Protein AF-A0A6A5TJP7-F1 (afdb_monomer_lite)

pLDDT: mean 75.09, std 17.28, range [23.38, 93.06]

Radius of gyration: 27.97 Å; chains: 1; bounding box: 71×45×73 Å

Foldseek 3Di:
DQQDLALVVLCVVQVVPCPVVFDDDDDDDDDVVPQPPCPVPRDPVRSVLSCCLPQNDVSDHAANVLSSCCVPVVCVPPDRHDDPPDDHDPNRPDDPPPPPDDDDDDDDDDDPDDPVVPVVVVVSVVVVVVVVVVVPVVVVVVVVVVVVVVVVVVVVVVVVVLQQQPDPVCVVVVNGDRSHYLCPDPDPVSPVVNVVVVVVVVVDDDDVPNDDD

Organism: NCBI:txid147558

Secondary structure (DSSP, 8-state):
----S-HHHHHHHHTTTTTTSS---------TT-PPP--SSS-HHHHHHHHHHHT-BTTBPPPHHHHHHHHHH--TTT--SPPTTSPPPTTTSPP-------------------THHHHHHHHHHHHHHHHHHHHHHHHHHHHHHHHHHHHHHHHHHHHHHHHTT--HHHHHTT-TT--S-GGG--STTHHHHHHHHHHHHHH--PPTT----

InterPro domains:
  IPR027417 P-loop containing nucleoside triphosphate hydrolase [G3DSA:3.40.50.300] (1-98)
  IPR027417 P-loop containing nucleoside triphosphate hydrolase [SSF52540] (2-35)

Sequence (213 aa):
MDWPRTILDYAQESGRAGRDGSRSEAIIIGQEGDERACDGTQTKAEQALVQLYVEGESGVAGCRRVVLDGYLDRREMERVGCEEGEEPCDVCREPDVEIEEGESSEDNSEEEETEVGGREREDMQDVFKQRERERQGPRQTLIQHRQQEFADVEWLRRQLAWWVNQCGICEAAGDRQSEHDVRRCWRQESRSAKEAIKTIKEQIKFKRYSGCF

Structure (mmCIF, N/CA/C/O backbone):
data_AF-A0A6A5TJP7-F1
#
_entry.id   AF-A0A6A5TJP7-F1
#
loop_
_atom_site.group_PDB
_atom_site.id
_atom_site.type_symbol
_atom_site.label_atom_id
_atom_site.label_alt_id
_atom_site.label_comp_id
_atom_site.label_asym_id
_atom_site.label_entity_id
_atom_site.label_seq_id
_atom_site.pdbx_PDB_ins_code
_atom_site.Cartn_x
_atom_site.Cartn_y
_atom_site.Cartn_z
_atom_site.occupancy
_atom_site.B_iso_or_equiv
_atom_site.auth_seq_id
_atom_site.auth_comp_id
_atom_site.auth_asym_id
_atom_site.auth_atom_id
_atom_site.pdbx_PDB_model_num
ATOM 1 N N . MET A 1 1 ? 4.365 0.124 -1.280 1.00 55.91 1 MET A N 1
ATOM 2 C CA . MET A 1 1 ? 3.288 -0.325 -0.376 1.00 55.91 1 MET A CA 1
ATOM 3 C C . MET A 1 1 ? 3.579 0.097 1.051 1.00 55.91 1 MET A C 1
ATOM 5 O O . MET A 1 1 ? 4.669 -0.199 1.549 1.00 55.91 1 MET A O 1
ATOM 9 N N . ASP A 1 2 ? 2.595 0.736 1.688 1.00 67.50 2 ASP A N 1
ATOM 10 C CA . ASP A 1 2 ? 2.679 1.300 3.048 1.00 67.50 2 ASP A CA 1
ATOM 11 C C . ASP A 1 2 ? 1.829 0.555 4.077 1.00 67.50 2 ASP A C 1
ATOM 13 O O . ASP A 1 2 ? 1.603 1.070 5.168 1.00 67.50 2 ASP A O 1
ATOM 17 N N . TRP A 1 3 ? 1.368 -0.661 3.777 1.00 80.38 3 TRP A N 1
ATOM 18 C CA . TRP A 1 3 ? 0.815 -1.502 4.835 1.00 80.38 3 TRP A CA 1
ATOM 19 C C . TRP A 1 3 ? 1.838 -1.636 5.953 1.00 80.38 3 TRP A C 1
ATOM 21 O O . TRP A 1 3 ? 3.013 -1.822 5.645 1.00 80.38 3 TRP A O 1
ATOM 31 N N . PRO A 1 4 ? 1.457 -1.540 7.227 1.00 84.12 4 PRO A N 1
ATOM 32 C CA . PRO A 1 4 ? 2.418 -1.655 8.310 1.00 84.12 4 PRO A CA 1
ATOM 33 C C . PRO A 1 4 ? 3.134 -3.010 8.282 1.00 84.12 4 PRO A C 1
ATOM 35 O O . PRO A 1 4 ? 2.595 -4.010 7.813 1.00 84.12 4 PRO A O 1
ATOM 38 N N . ARG A 1 5 ? 4.391 -3.047 8.746 1.00 83.75 5 ARG A N 1
ATOM 39 C CA . ARG A 1 5 ? 5.140 -4.315 8.837 1.00 83.75 5 ARG A CA 1
ATOM 40 C C . ARG A 1 5 ? 4.584 -5.219 9.925 1.00 83.75 5 ARG A C 1
ATOM 42 O O . ARG A 1 5 ? 4.571 -6.427 9.765 1.00 83.75 5 ARG A O 1
ATOM 49 N N . THR A 1 6 ? 4.156 -4.646 11.036 1.00 89.12 6 THR A N 1
ATOM 50 C CA . THR A 1 6 ? 3.507 -5.375 12.118 1.00 89.12 6 THR A CA 1
ATOM 51 C C . THR A 1 6 ? 2.388 -4.511 12.680 1.00 89.12 6 THR A C 1
ATOM 53 O O . THR A 1 6 ? 2.436 -3.280 12.596 1.00 89.12 6 THR A O 1
ATOM 56 N N . ILE A 1 7 ? 1.382 -5.148 13.278 1.00 91.25 7 ILE A N 1
ATOM 57 C CA . ILE A 1 7 ? 0.335 -4.429 14.012 1.00 91.25 7 ILE A CA 1
ATOM 58 C C . ILE A 1 7 ? 0.919 -3.659 15.197 1.00 91.25 7 ILE A C 1
ATOM 60 O O . ILE A 1 7 ? 0.463 -2.560 15.497 1.00 91.25 7 ILE A O 1
ATOM 64 N N . LEU A 1 8 ? 1.972 -4.187 15.825 1.00 91.00 8 LEU A N 1
ATOM 65 C CA . LEU A 1 8 ? 2.656 -3.509 16.919 1.00 91.00 8 LEU A CA 1
ATOM 66 C C . LEU A 1 8 ? 3.268 -2.174 16.475 1.00 91.00 8 LEU A C 1
ATOM 68 O O . LEU A 1 8 ? 3.038 -1.158 17.128 1.00 91.00 8 LEU A O 1
ATOM 72 N N . ASP A 1 9 ? 4.014 -2.168 15.368 1.00 90.25 9 ASP A N 1
ATOM 73 C CA . ASP A 1 9 ? 4.618 -0.943 14.830 1.00 90.25 9 ASP A CA 1
ATOM 74 C C . ASP A 1 9 ? 3.531 0.070 14.468 1.00 90.25 9 ASP A C 1
ATOM 76 O O . ASP A 1 9 ? 3.610 1.237 14.849 1.00 90.25 9 ASP A O 1
ATOM 80 N N . TYR A 1 10 ? 2.466 -0.394 13.808 1.00 90.81 10 TYR A N 1
ATOM 81 C CA . TYR A 1 10 ? 1.330 0.455 13.468 1.00 90.81 10 TYR A CA 1
ATOM 82 C C . TYR A 1 10 ? 0.674 1.080 14.698 1.00 90.81 10 TYR A C 1
ATOM 84 O O . TYR A 1 10 ? 0.419 2.282 14.708 1.00 90.81 10 TYR A O 1
ATOM 92 N N . ALA A 1 11 ? 0.412 0.297 15.744 1.00 89.75 11 ALA A N 1
ATOM 93 C CA . ALA A 1 11 ? -0.190 0.794 16.977 1.00 89.75 11 ALA A CA 1
ATOM 94 C C . ALA A 1 11 ? 0.710 1.835 17.664 1.00 89.75 11 ALA A C 1
ATOM 96 O O . ALA A 1 11 ? 0.230 2.856 18.153 1.00 89.75 11 ALA A O 1
ATOM 97 N N . GLN A 1 12 ? 2.030 1.628 17.646 1.00 88.94 12 GLN A N 1
ATOM 98 C CA . GLN A 1 12 ? 2.991 2.579 18.210 1.00 88.94 12 GLN A CA 1
ATOM 99 C C . GLN A 1 12 ? 3.121 3.866 17.391 1.00 88.94 12 GLN A C 1
ATOM 101 O O . GLN A 1 12 ? 3.366 4.931 17.960 1.00 88.94 12 GLN A O 1
ATOM 106 N N . GLU A 1 13 ? 3.018 3.787 16.065 1.00 89.50 13 GLU A N 1
ATOM 107 C CA . GLU A 1 13 ? 3.073 4.948 15.176 1.00 89.50 13 GLU A CA 1
ATOM 108 C C . GLU A 1 13 ? 1.767 5.745 15.224 1.00 89.50 13 GLU A C 1
ATOM 110 O O . GLU A 1 13 ? 1.797 6.962 15.423 1.00 89.50 13 GLU A O 1
ATOM 115 N N . SER A 1 14 ? 0.627 5.060 15.111 1.00 88.31 14 SER A N 1
ATOM 116 C CA . SER A 1 14 ? -0.706 5.671 15.145 1.00 88.31 14 SER A CA 1
ATOM 117 C C . SER A 1 14 ? -1.042 6.249 16.522 1.00 88.31 14 SER A C 1
ATOM 119 O O . SER A 1 14 ? -1.529 7.376 16.606 1.00 88.31 14 SER A O 1
ATOM 121 N N . GLY A 1 15 ? -0.665 5.567 17.608 1.00 82.19 15 GLY A N 1
ATOM 122 C CA . GLY A 1 15 ? -0.879 6.013 18.990 1.00 82.19 15 GLY A CA 1
ATOM 123 C C . GLY A 1 15 ? -0.046 7.225 19.432 1.00 82.19 15 GLY A C 1
ATOM 124 O O . GLY A 1 15 ? -0.161 7.680 20.569 1.00 82.19 15 GLY A O 1
ATOM 125 N N . ARG A 1 16 ? 0.822 7.773 18.570 1.00 80.38 16 ARG A N 1
ATOM 126 C CA . ARG A 1 16 ? 1.500 9.060 18.832 1.00 80.38 16 ARG A CA 1
ATOM 127 C C . ARG A 1 16 ? 0.590 10.259 18.591 1.00 80.38 16 ARG A C 1
ATOM 129 O O . ARG A 1 16 ? 0.893 11.340 19.100 1.00 80.38 16 ARG A O 1
ATOM 136 N N . ALA A 1 17 ? -0.467 10.088 17.802 1.00 79.62 17 ALA A N 1
ATOM 137 C CA . ALA A 1 17 ? -1.457 11.126 17.568 1.00 79.62 17 ALA A CA 1
ATOM 138 C C . ALA A 1 17 ? -2.342 11.327 18.816 1.00 79.62 17 ALA A C 1
ATOM 140 O O . ALA A 1 17 ? -2.493 10.415 19.623 1.00 79.62 17 ALA A O 1
ATOM 141 N N . GLY A 1 18 ? -2.896 12.529 19.001 1.00 75.00 18 GLY A N 1
ATOM 142 C CA . GLY A 1 18 ? -3.897 12.793 20.047 1.00 75.00 18 GLY A CA 1
ATOM 143 C C . GLY A 1 18 ? -3.388 12.817 21.492 1.00 75.00 18 GLY A C 1
ATOM 144 O O . GLY A 1 18 ? -4.184 12.714 22.419 1.00 75.00 18 GLY A O 1
ATOM 145 N N . ARG A 1 19 ? -2.075 12.972 21.736 1.00 80.00 19 ARG A N 1
ATOM 146 C CA . ARG A 1 19 ? -1.525 13.133 23.105 1.00 80.00 19 ARG A CA 1
ATOM 147 C C . ARG A 1 19 ? -2.010 14.392 23.827 1.00 80.00 19 ARG A C 1
ATOM 149 O O . ARG A 1 19 ? -1.889 14.476 25.044 1.00 80.00 19 ARG A O 1
ATOM 156 N N . ASP A 1 20 ? -2.513 15.359 23.071 1.00 82.19 20 ASP A N 1
ATOM 157 C CA . ASP A 1 20 ? -3.199 16.555 23.555 1.00 82.19 20 ASP A CA 1
ATOM 158 C C . ASP A 1 20 ? -4.650 16.266 23.991 1.00 82.19 20 ASP A C 1
ATOM 160 O O . ASP A 1 20 ? -5.355 17.187 24.392 1.00 82.19 20 ASP A O 1
ATOM 164 N N . GLY A 1 21 ? -5.105 15.008 23.918 1.00 77.38 21 GLY A N 1
ATOM 165 C CA . GLY A 1 21 ? -6.484 14.606 24.205 1.00 77.38 21 GLY A CA 1
ATOM 166 C C . GLY A 1 21 ? -7.475 15.015 23.114 1.00 77.38 21 GLY A C 1
ATOM 167 O O . GLY A 1 21 ? -8.664 14.751 23.245 1.00 77.38 21 GLY A O 1
ATOM 168 N N . SER A 1 22 ? -7.002 15.651 22.037 1.00 79.50 22 SER A N 1
ATOM 169 C CA . SER A 1 22 ? -7.846 16.059 20.917 1.00 79.50 22 SER A CA 1
ATOM 170 C C . SER A 1 22 ? -8.060 14.904 19.941 1.00 79.50 22 SER A C 1
ATOM 172 O O . SER A 1 22 ? -7.182 14.055 19.745 1.00 79.50 22 SER A O 1
ATOM 174 N N . ARG A 1 23 ? -9.216 14.915 19.265 1.00 81.50 23 ARG A N 1
ATOM 175 C CA . ARG A 1 23 ? -9.553 13.941 18.216 1.00 81.50 23 ARG A CA 1
ATOM 176 C C . ARG A 1 23 ? -8.441 13.861 17.173 1.00 81.50 23 ARG A C 1
ATOM 178 O O . ARG A 1 23 ? -7.850 14.870 16.781 1.00 81.50 23 ARG A O 1
ATOM 185 N N . SER A 1 24 ? -8.121 12.642 16.756 1.00 84.62 24 SER A N 1
ATOM 186 C CA . SER A 1 24 ? -7.018 12.356 15.844 1.00 84.62 24 SER A CA 1
ATOM 187 C C . SER A 1 24 ? -7.344 11.163 14.961 1.00 84.62 24 SER A C 1
ATOM 189 O O . SER A 1 24 ? -7.957 10.202 15.414 1.00 84.62 24 SER A O 1
ATOM 191 N N . GLU A 1 25 ? -6.871 11.209 13.717 1.00 85.38 25 GLU A N 1
ATOM 192 C CA . GLU A 1 25 ? -7.057 10.133 12.744 1.00 85.38 25 GLU A CA 1
ATOM 193 C C . GLU A 1 25 ? -5.746 9.438 12.382 1.00 85.38 25 GLU A C 1
ATOM 195 O O . GLU A 1 25 ? -4.711 10.079 12.142 1.00 85.38 25 GLU A O 1
ATOM 200 N N . ALA A 1 26 ? -5.836 8.114 12.267 1.00 87.25 26 ALA A N 1
ATOM 201 C CA . ALA A 1 26 ? -4.803 7.239 11.740 1.00 87.25 26 ALA A CA 1
ATOM 202 C C . ALA A 1 26 ? -5.319 6.570 10.461 1.00 87.25 26 ALA A C 1
ATOM 204 O O . ALA A 1 26 ? -6.334 5.883 10.475 1.00 87.25 26 ALA A O 1
ATOM 205 N N . ILE A 1 27 ? -4.617 6.778 9.346 1.00 84.12 27 ILE A N 1
ATOM 206 C CA . ILE A 1 27 ? -5.069 6.359 8.015 1.00 84.12 27 ILE A CA 1
ATOM 207 C C . ILE A 1 27 ? -4.002 5.470 7.386 1.00 84.12 27 ILE A C 1
ATOM 209 O O . ILE A 1 27 ? -2.832 5.853 7.328 1.00 84.12 27 ILE A O 1
ATOM 213 N N . ILE A 1 28 ? -4.413 4.310 6.876 1.00 83.00 28 ILE A N 1
ATOM 214 C CA . ILE A 1 28 ? -3.576 3.440 6.045 1.00 83.00 28 ILE A CA 1
ATOM 215 C C . ILE A 1 28 ? -3.950 3.676 4.583 1.00 83.00 28 ILE A C 1
ATOM 217 O O . ILE A 1 28 ? -5.122 3.671 4.220 1.00 83.00 28 ILE A O 1
ATOM 221 N N . ILE A 1 29 ? -2.945 3.891 3.737 1.00 78.81 29 ILE A N 1
ATOM 222 C CA . ILE A 1 29 ? -3.132 4.008 2.289 1.00 78.81 29 ILE A CA 1
ATOM 223 C C . ILE A 1 29 ? -2.795 2.647 1.672 1.00 78.81 29 ILE A C 1
ATOM 225 O O . ILE A 1 29 ? -1.622 2.270 1.618 1.00 78.81 29 ILE A O 1
ATOM 229 N N . GLY A 1 30 ? -3.817 1.925 1.216 1.00 70.81 30 GLY A N 1
ATOM 230 C CA . GLY A 1 30 ? -3.689 0.669 0.471 1.00 70.81 30 GLY A CA 1
ATOM 231 C C . GLY A 1 30 ? -4.469 0.712 -0.846 1.00 70.81 30 GLY A C 1
ATOM 232 O O . GLY A 1 30 ? -5.421 1.483 -0.966 1.00 70.81 30 GLY A O 1
ATOM 233 N N . GLN A 1 31 ? -4.049 -0.081 -1.834 1.00 62.25 31 GLN A N 1
ATOM 234 C CA . GLN A 1 31 ? -4.820 -0.370 -3.049 1.00 62.25 31 GLN A CA 1
ATOM 235 C C . GLN A 1 31 ? -5.387 -1.797 -2.996 1.00 62.25 31 GLN A C 1
ATOM 237 O O . GLN A 1 31 ? -4.882 -2.656 -2.281 1.00 62.25 31 GLN A O 1
ATOM 242 N N . GLU A 1 32 ? -6.460 -2.058 -3.736 1.00 55.56 32 GLU A N 1
ATOM 243 C CA . GLU A 1 32 ? -7.060 -3.392 -3.813 1.00 55.56 32 GLU A CA 1
ATOM 244 C C . GLU A 1 32 ? -6.073 -4.374 -4.474 1.00 55.56 32 GLU A C 1
ATOM 246 O O . GLU A 1 32 ? -5.564 -4.111 -5.566 1.00 55.56 32 GLU A O 1
ATOM 251 N N . GLY A 1 33 ? -5.753 -5.478 -3.790 1.00 56.50 33 GLY A N 1
ATOM 252 C CA . GLY A 1 33 ? -4.699 -6.412 -4.204 1.00 56.50 33 GLY A CA 1
ATOM 253 C C . GLY A 1 33 ? -3.274 -6.018 -3.782 1.00 56.50 33 GLY A C 1
ATOM 254 O O . GLY A 1 33 ? -2.319 -6.676 -4.208 1.00 56.50 33 GLY A O 1
ATOM 255 N N . ASP A 1 34 ? -3.104 -4.981 -2.949 1.00 58.56 34 ASP A N 1
ATOM 256 C CA . ASP A 1 34 ? -1.809 -4.617 -2.360 1.00 58.56 34 ASP A CA 1
ATOM 257 C C . ASP A 1 34 ? -1.402 -5.582 -1.223 1.00 58.56 34 ASP A C 1
ATOM 259 O O . ASP A 1 34 ? -1.403 -5.229 -0.046 1.00 58.56 34 ASP A O 1
ATOM 263 N N . GLU A 1 35 ? -0.959 -6.796 -1.550 1.00 55.97 35 GLU A N 1
ATOM 264 C CA . GLU A 1 35 ? -0.229 -7.623 -0.582 1.00 55.97 35 GLU A CA 1
ATOM 265 C C . GLU A 1 35 ? 1.234 -7.162 -0.484 1.00 55.97 35 GLU A C 1
ATOM 267 O O . GLU A 1 35 ? 2.007 -7.241 -1.451 1.00 55.97 35 GLU A O 1
ATOM 272 N N . ARG A 1 36 ? 1.660 -6.677 0.693 1.00 59.53 36 ARG A N 1
ATOM 273 C CA . ARG A 1 36 ? 3.062 -6.277 0.897 1.00 59.53 36 ARG A CA 1
ATOM 274 C C . ARG A 1 36 ? 3.961 -7.486 0.639 1.00 59.53 36 ARG A C 1
ATOM 276 O O . ARG A 1 36 ? 3.851 -8.502 1.318 1.00 59.53 36 ARG A O 1
ATOM 283 N N . ALA A 1 37 ? 4.867 -7.369 -0.338 1.00 54.56 37 ALA A N 1
ATOM 284 C CA . ALA A 1 37 ? 5.814 -8.433 -0.658 1.00 54.56 37 ALA A CA 1
ATOM 285 C C . ALA A 1 37 ? 6.552 -8.870 0.618 1.00 54.56 37 ALA A C 1
ATOM 287 O O . ALA A 1 37 ? 7.163 -8.041 1.295 1.00 54.56 37 ALA A O 1
ATOM 288 N N . CYS A 1 38 ? 6.479 -10.165 0.942 1.00 53.59 38 CYS A N 1
ATOM 289 C CA . CYS A 1 38 ? 7.134 -10.751 2.107 1.00 53.59 38 CYS A CA 1
ATOM 290 C C . CYS A 1 38 ? 8.640 -10.438 2.059 1.00 53.59 38 CYS A C 1
ATOM 292 O O . CYS A 1 38 ? 9.361 -11.054 1.275 1.00 53.59 38 CYS A O 1
ATOM 294 N N . ASP A 1 39 ? 9.147 -9.515 2.888 1.00 54.88 39 ASP A N 1
ATOM 295 C CA . ASP A 1 39 ? 10.581 -9.163 2.871 1.00 54.88 39 ASP A CA 1
ATOM 296 C C . ASP A 1 39 ? 11.476 -10.208 3.581 1.00 54.88 39 ASP A C 1
ATOM 298 O O . ASP A 1 39 ? 12.688 -10.036 3.703 1.00 54.88 39 ASP 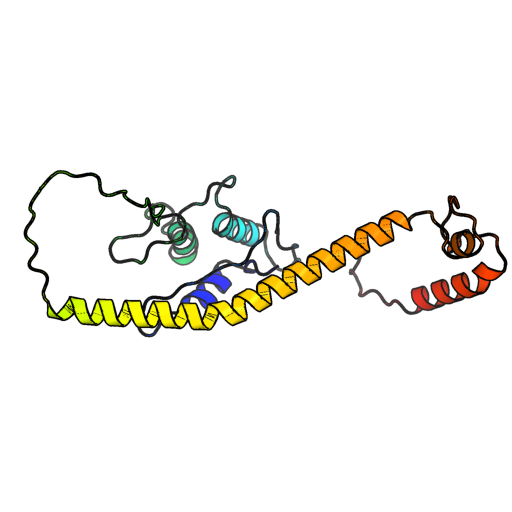A O 1
ATOM 302 N N . GLY A 1 40 ? 10.883 -11.323 4.021 1.00 60.50 40 GLY A N 1
ATOM 303 C CA . GLY A 1 40 ? 11.552 -12.412 4.731 1.00 60.50 40 GLY A CA 1
ATOM 304 C C . GLY A 1 40 ? 11.806 -12.139 6.216 1.00 60.50 40 GLY A C 1
ATOM 305 O O . GLY A 1 40 ? 12.166 -13.076 6.926 1.00 60.50 40 GLY A O 1
ATOM 306 N N . THR A 1 41 ? 11.604 -10.907 6.703 1.00 65.50 41 THR A N 1
ATOM 307 C CA . THR A 1 41 ? 11.714 -10.576 8.138 1.00 65.50 41 THR A CA 1
ATOM 308 C C . THR A 1 41 ? 10.398 -10.724 8.895 1.00 65.50 41 THR A C 1
ATOM 310 O O . THR A 1 41 ? 10.421 -11.006 10.088 1.00 65.50 41 THR A O 1
ATOM 313 N N . GLN A 1 42 ? 9.265 -10.591 8.204 1.00 76.00 42 GLN A N 1
ATOM 314 C CA . GLN A 1 42 ? 7.934 -10.720 8.790 1.00 76.00 42 GLN A CA 1
ATOM 315 C C . GLN A 1 42 ? 7.497 -12.189 8.851 1.00 76.00 42 GLN A C 1
ATOM 317 O O . GLN A 1 42 ? 7.603 -12.935 7.871 1.00 76.00 42 GLN A O 1
ATOM 322 N N . THR A 1 43 ? 6.984 -12.614 10.001 1.00 84.06 43 THR A N 1
ATOM 323 C CA . THR A 1 43 ? 6.419 -13.953 10.177 1.00 84.06 43 THR A CA 1
ATOM 324 C C . THR A 1 43 ? 5.054 -14.070 9.491 1.00 84.06 43 THR A C 1
ATOM 326 O O . THR A 1 43 ? 4.320 -13.093 9.346 1.00 84.06 43 THR A O 1
ATOM 329 N N . LYS A 1 44 ? 4.658 -15.294 9.114 1.00 84.00 44 LYS A N 1
ATOM 330 C CA . LYS A 1 44 ? 3.320 -15.550 8.543 1.00 84.00 44 LYS A CA 1
ATOM 331 C C . LYS A 1 44 ? 2.183 -15.121 9.477 1.00 84.00 44 LYS A C 1
ATOM 333 O O . LYS A 1 44 ? 1.133 -14.709 9.005 1.00 84.00 44 LYS A O 1
ATOM 338 N N . ALA A 1 45 ? 2.394 -15.226 10.790 1.00 86.12 45 ALA A N 1
ATOM 339 C CA . ALA A 1 45 ? 1.412 -14.810 11.786 1.00 86.12 45 ALA A CA 1
ATOM 340 C C . ALA A 1 45 ? 1.228 -13.284 11.791 1.00 86.12 45 ALA A C 1
ATOM 342 O O . ALA A 1 45 ? 0.100 -12.805 11.779 1.00 86.12 45 ALA A O 1
ATOM 343 N N . GLU A 1 46 ? 2.324 -12.521 11.736 1.00 88.00 46 GLU A N 1
ATOM 344 C CA . GLU A 1 46 ? 2.271 -11.057 11.630 1.00 88.00 46 GLU A CA 1
ATOM 345 C C . GLU A 1 46 ? 1.617 -10.602 10.322 1.00 88.00 46 GLU A C 1
ATOM 347 O O . GLU A 1 46 ? 0.868 -9.631 10.329 1.00 88.00 46 GLU A O 1
ATOM 352 N N . GLN A 1 47 ? 1.864 -11.307 9.213 1.00 85.44 47 GLN A N 1
ATOM 353 C CA . GLN A 1 47 ? 1.210 -11.025 7.930 1.00 85.44 47 GLN A CA 1
ATOM 354 C C . GLN A 1 47 ? -0.299 -11.227 8.009 1.00 85.44 47 GLN A C 1
ATOM 356 O O . GLN A 1 47 ? -1.048 -10.333 7.630 1.00 85.44 47 GLN A O 1
ATOM 361 N N . ALA A 1 48 ? -0.734 -12.361 8.562 1.00 88.25 48 ALA A N 1
ATOM 362 C CA . ALA A 1 48 ? -2.150 -12.654 8.747 1.00 88.25 48 ALA A CA 1
ATOM 363 C C . ALA A 1 48 ? -2.836 -11.626 9.662 1.00 88.25 48 ALA A C 1
ATOM 365 O O . ALA A 1 48 ? -3.950 -11.208 9.377 1.00 88.25 48 ALA A O 1
ATOM 366 N N . LEU A 1 49 ? -2.159 -11.170 10.721 1.00 90.00 49 LEU A N 1
ATOM 367 C CA . LEU A 1 49 ? -2.662 -10.119 11.613 1.00 90.00 49 LEU A CA 1
ATOM 368 C C . LEU A 1 49 ? -2.805 -8.764 10.909 1.00 90.00 49 LEU A C 1
ATOM 370 O O . LEU A 1 49 ? -3.823 -8.097 11.075 1.00 90.00 49 LEU A O 1
ATOM 374 N N . VAL A 1 50 ? -1.811 -8.355 10.113 1.00 90.25 50 VAL A N 1
ATOM 375 C CA . VAL A 1 50 ? -1.898 -7.121 9.312 1.00 90.25 50 VAL A CA 1
ATOM 376 C C . VAL A 1 50 ? -3.028 -7.217 8.291 1.00 90.25 50 VAL A C 1
ATOM 378 O O . VAL A 1 50 ? -3.808 -6.277 8.160 1.00 90.25 50 VAL A O 1
ATOM 381 N N . GLN A 1 51 ? -3.159 -8.358 7.618 1.00 88.38 51 GLN A N 1
ATOM 382 C CA . GLN A 1 51 ? -4.231 -8.592 6.657 1.00 88.38 51 GLN A CA 1
ATOM 383 C C . GLN A 1 51 ? -5.611 -8.556 7.325 1.00 88.38 51 GLN A C 1
ATOM 385 O O . GLN A 1 51 ? -6.490 -7.834 6.865 1.00 88.38 51 GLN A O 1
ATOM 390 N N . LEU A 1 52 ? -5.779 -9.240 8.460 1.00 90.12 52 LEU A N 1
ATOM 391 C CA . LEU A 1 52 ? -7.008 -9.201 9.253 1.00 90.12 52 LEU A CA 1
ATOM 392 C C . LEU A 1 52 ? -7.355 -7.770 9.688 1.00 90.12 52 LEU A C 1
ATOM 394 O O . LEU A 1 52 ? -8.520 -7.385 9.669 1.00 90.12 52 LEU A O 1
ATOM 398 N N . TYR A 1 53 ? -6.359 -6.959 10.051 1.00 90.75 53 TYR A N 1
ATOM 399 C CA . TYR A 1 53 ? -6.587 -5.566 10.427 1.00 90.75 53 TYR A CA 1
ATOM 400 C C . TYR A 1 53 ? -7.012 -4.684 9.256 1.00 90.75 53 TYR A C 1
ATOM 402 O O . TYR A 1 53 ? -7.846 -3.812 9.465 1.00 90.75 53 TYR A O 1
ATOM 410 N N . VAL A 1 54 ? -6.437 -4.858 8.061 1.00 88.50 54 VAL A N 1
ATOM 411 C CA . VAL A 1 54 ? -6.707 -3.996 6.895 1.00 88.50 54 VAL A CA 1
ATOM 412 C C . VAL A 1 54 ? -7.955 -4.460 6.143 1.00 88.50 54 VAL A C 1
ATOM 414 O O . VAL A 1 54 ? -8.881 -3.677 5.929 1.00 88.50 54 VAL A O 1
ATOM 417 N N . GLU A 1 55 ? -8.014 -5.741 5.797 1.00 86.31 55 GLU A N 1
ATOM 418 C CA . GLU A 1 55 ? -9.040 -6.327 4.925 1.00 86.31 55 GLU A CA 1
ATOM 419 C C . GLU A 1 55 ? -10.148 -7.046 5.703 1.00 86.31 55 GLU A C 1
ATOM 421 O O . GLU A 1 55 ? -11.264 -7.178 5.206 1.00 86.31 55 GLU A O 1
ATOM 426 N N . GLY A 1 56 ? -9.870 -7.482 6.932 1.00 85.38 56 GLY A N 1
ATOM 427 C CA . GLY A 1 56 ? -10.809 -8.275 7.720 1.00 85.38 56 GLY A CA 1
ATOM 428 C C . GLY A 1 56 ? -10.811 -9.760 7.373 1.00 85.38 56 GLY A C 1
ATOM 429 O O . GLY A 1 56 ? -9.971 -10.263 6.625 1.00 85.38 56 GLY A O 1
ATOM 430 N N . GLU A 1 57 ? -11.752 -10.494 7.962 1.00 83.75 57 GLU A N 1
ATOM 431 C CA . GLU A 1 57 ? -11.862 -11.936 7.757 1.00 83.75 57 GLU A CA 1
ATOM 432 C C . GLU A 1 57 ? -12.643 -12.213 6.470 1.00 83.75 57 GLU A C 1
ATOM 434 O O . GLU A 1 57 ? -13.774 -11.764 6.299 1.00 83.75 57 GLU A O 1
ATOM 439 N N . SER A 1 58 ? -12.037 -12.949 5.535 1.00 79.62 58 SER A N 1
ATOM 440 C CA . SER A 1 58 ? -12.630 -13.229 4.214 1.00 79.62 58 SER A CA 1
ATOM 441 C C . SER A 1 58 ? -13.028 -11.968 3.422 1.00 79.62 58 SER A C 1
ATOM 443 O O . SER A 1 58 ? -13.972 -12.006 2.633 1.00 79.62 58 SER A O 1
ATOM 445 N N . GLY A 1 59 ? -12.322 -10.850 3.636 1.00 76.44 59 GLY A N 1
ATOM 446 C CA . GLY A 1 59 ? -12.608 -9.557 3.001 1.00 76.44 59 GLY A CA 1
ATOM 447 C C . GLY A 1 59 ? -13.760 -8.774 3.637 1.00 76.44 59 GLY A C 1
ATOM 448 O O . GLY A 1 59 ? -14.141 -7.722 3.126 1.00 76.44 59 GLY A O 1
ATOM 449 N N . VAL A 1 60 ? -14.329 -9.268 4.741 1.00 81.19 60 VAL A N 1
ATOM 450 C CA . VAL A 1 60 ? -15.296 -8.524 5.550 1.00 81.19 60 VAL A CA 1
ATOM 451 C C . VAL A 1 60 ? -14.539 -7.836 6.677 1.00 81.19 60 VAL A C 1
ATOM 453 O O . VAL A 1 60 ? -14.083 -8.482 7.622 1.00 81.19 60 VAL A O 1
ATOM 456 N N . ALA A 1 61 ? -14.403 -6.514 6.569 1.00 83.06 61 ALA A N 1
ATOM 457 C CA . ALA A 1 61 ? -13.721 -5.701 7.564 1.00 83.06 61 ALA A CA 1
ATOM 458 C C . ALA A 1 61 ? -14.396 -5.839 8.941 1.00 83.06 61 ALA A C 1
ATOM 460 O O . ALA A 1 61 ? -15.586 -5.569 9.094 1.00 83.06 61 ALA A O 1
ATOM 461 N N . GLY A 1 62 ? -13.624 -6.265 9.942 1.00 87.81 62 GLY A N 1
ATOM 462 C CA . GLY A 1 62 ? -14.034 -6.264 11.345 1.00 87.81 62 GLY A CA 1
ATOM 463 C C . GLY A 1 62 ? -13.670 -4.950 12.036 1.00 87.81 62 GLY A C 1
ATOM 464 O O . GLY A 1 62 ? -12.864 -4.168 11.529 1.00 87.81 62 GLY A O 1
ATOM 465 N N . CYS A 1 63 ? -14.234 -4.703 13.220 1.00 92.00 63 CYS A N 1
ATOM 466 C CA . CYS A 1 63 ? -13.891 -3.522 14.010 1.00 92.00 63 CYS A CA 1
ATOM 467 C C . CYS A 1 63 ? -12.372 -3.435 14.247 1.00 92.00 63 CYS A C 1
ATOM 469 O O . CYS A 1 63 ? -11.764 -4.344 14.819 1.00 92.00 63 CYS A O 1
ATOM 471 N N . ARG A 1 64 ? -11.761 -2.304 13.871 1.00 92.38 64 ARG A N 1
ATOM 472 C CA . ARG A 1 64 ? -10.306 -2.099 13.989 1.00 92.38 64 ARG A CA 1
ATOM 473 C C . ARG A 1 64 ? -9.813 -2.190 15.435 1.00 92.38 64 ARG A C 1
ATOM 475 O O . ARG A 1 64 ? -8.717 -2.692 15.670 1.00 92.38 64 ARG A O 1
ATOM 482 N N . ARG A 1 65 ? -10.624 -1.748 16.405 1.00 91.94 65 ARG A N 1
ATOM 483 C CA . ARG A 1 65 ? -10.288 -1.832 17.838 1.00 91.94 65 ARG A CA 1
ATOM 484 C C . ARG A 1 65 ? -10.290 -3.254 18.371 1.00 91.94 65 ARG A C 1
ATOM 486 O O . ARG A 1 65 ? -9.418 -3.590 19.152 1.00 91.94 65 ARG A O 1
ATOM 493 N N . VAL A 1 66 ? -11.205 -4.103 17.907 1.00 93.06 66 VAL A N 1
ATOM 494 C CA . VAL A 1 66 ? -11.234 -5.518 18.311 1.00 93.06 66 VAL A CA 1
ATOM 495 C C . VAL A 1 66 ? -9.932 -6.213 17.916 1.00 93.06 66 VAL A C 1
ATOM 497 O O . VAL A 1 66 ? -9.348 -6.935 18.718 1.00 93.06 66 VAL A O 1
ATOM 500 N N . VAL A 1 67 ? -9.430 -5.941 16.707 1.00 92.25 67 VAL A N 1
ATOM 501 C CA . VAL A 1 67 ? -8.160 -6.510 16.234 1.00 92.25 67 VAL A CA 1
ATOM 502 C C . VAL A 1 67 ? -6.966 -5.978 17.040 1.00 92.25 67 VAL A C 1
ATOM 504 O O . VAL A 1 67 ? -6.087 -6.756 17.414 1.00 92.25 67 VAL A O 1
ATOM 507 N N . LEU A 1 68 ? -6.927 -4.671 17.330 1.00 92.19 68 LEU A N 1
ATOM 508 C CA . LEU A 1 68 ? -5.841 -4.059 18.108 1.00 92.19 68 LEU A CA 1
ATOM 509 C C . LEU A 1 68 ? -5.816 -4.551 19.560 1.00 92.19 68 LEU A C 1
ATOM 511 O O . LEU A 1 68 ? -4.778 -5.029 20.013 1.00 92.19 68 LEU A O 1
ATOM 515 N N . ASP A 1 69 ? -6.944 -4.493 20.261 1.00 92.12 69 ASP A N 1
ATOM 516 C CA . ASP A 1 69 ? -7.067 -4.914 21.660 1.00 92.12 69 ASP A CA 1
ATOM 517 C C . ASP A 1 69 ? -6.921 -6.425 21.819 1.00 92.12 69 ASP A C 1
ATOM 519 O O . ASP A 1 69 ? -6.379 -6.911 22.811 1.00 92.12 69 ASP A O 1
ATOM 523 N N . GLY A 1 70 ? -7.374 -7.196 20.830 1.00 91.50 70 GLY A N 1
ATOM 524 C CA . GLY A 1 70 ? -7.130 -8.629 20.787 1.00 91.50 70 GLY A CA 1
ATOM 525 C C . GLY A 1 70 ? -5.633 -8.939 20.791 1.00 91.50 70 GLY A C 1
ATOM 526 O O . GLY A 1 70 ? -5.165 -9.760 21.576 1.00 91.50 70 GLY A O 1
ATOM 527 N N . TYR A 1 71 ? -4.857 -8.217 19.982 1.00 91.38 71 TYR A N 1
ATOM 528 C CA . TYR A 1 71 ? -3.412 -8.407 19.902 1.00 91.38 71 TYR A CA 1
ATOM 529 C C . TYR A 1 71 ? -2.647 -7.837 21.112 1.00 91.38 71 TYR A C 1
ATOM 531 O O . TYR A 1 71 ? -1.749 -8.498 21.639 1.00 91.38 71 TYR A O 1
ATOM 539 N N . LEU A 1 72 ? -2.969 -6.613 21.544 1.00 91.25 72 LEU A N 1
ATOM 540 C CA . LEU A 1 72 ? -2.224 -5.895 22.585 1.00 91.25 72 LEU A CA 1
ATOM 541 C C . LEU A 1 72 ? -2.647 -6.307 24.000 1.00 91.25 72 LEU A C 1
ATOM 543 O O . LEU A 1 72 ? -1.788 -6.588 24.837 1.00 91.25 72 LEU A O 1
ATOM 547 N N . ASP A 1 73 ? -3.955 -6.403 24.236 1.00 91.06 73 ASP A N 1
ATOM 548 C CA . ASP A 1 73 ? -4.554 -6.568 25.566 1.00 91.06 73 ASP A CA 1
ATOM 549 C C . ASP A 1 73 ? -5.196 -7.947 25.773 1.00 91.06 73 ASP A C 1
ATOM 551 O O . ASP A 1 73 ? -5.654 -8.267 26.871 1.00 91.06 73 ASP A O 1
ATOM 555 N N . ARG A 1 74 ? -5.190 -8.803 24.740 1.00 89.50 74 ARG A N 1
ATOM 556 C CA . ARG A 1 74 ? -5.763 -10.162 24.751 1.00 89.50 74 ARG A CA 1
ATOM 557 C C . ARG A 1 74 ? -7.263 -10.190 25.048 1.00 89.50 74 ARG A C 1
ATOM 559 O O . ARG A 1 74 ? -7.764 -11.144 25.644 1.00 89.50 74 ARG A O 1
ATOM 566 N N . ARG A 1 75 ? -7.992 -9.161 24.603 1.00 88.56 75 ARG A N 1
ATOM 567 C CA . ARG A 1 75 ? -9.456 -9.025 24.766 1.00 88.56 75 ARG A CA 1
ATOM 568 C C . ARG A 1 75 ? -10.259 -9.523 23.555 1.00 88.56 75 ARG A C 1
ATOM 570 O O . ARG A 1 75 ? -11.377 -9.078 23.324 1.00 88.56 75 ARG A O 1
ATOM 577 N N . GLU A 1 76 ? -9.715 -10.485 22.808 1.00 80.88 76 GLU A N 1
ATOM 578 C CA . GLU A 1 76 ? -10.268 -11.007 21.542 1.00 80.88 76 GLU A CA 1
ATOM 579 C C . GLU A 1 76 ? -11.723 -11.502 21.655 1.00 80.88 76 GLU A C 1
ATOM 581 O O . GLU A 1 76 ? -12.491 -11.391 20.708 1.00 80.88 76 GLU A O 1
ATOM 586 N N . MET A 1 77 ? -12.104 -12.062 22.810 1.00 79.00 77 MET A N 1
ATOM 587 C CA . MET A 1 77 ? -13.442 -12.630 23.045 1.00 79.00 77 MET A CA 1
ATOM 588 C C . MET A 1 77 ? -14.392 -11.692 23.798 1.00 79.00 77 MET A C 1
ATOM 590 O O . MET A 1 77 ? -15.597 -11.929 23.816 1.00 79.00 77 MET A O 1
ATOM 594 N N . GLU A 1 78 ? -13.856 -10.680 24.478 1.00 86.50 78 GLU A N 1
ATOM 595 C CA . GLU A 1 78 ? -14.636 -9.770 25.323 1.00 86.50 78 GLU A CA 1
ATOM 596 C C . GLU A 1 78 ? -15.143 -8.577 24.515 1.00 86.50 78 GLU A C 1
ATOM 598 O O . GLU A 1 78 ? -16.272 -8.119 24.695 1.00 86.50 78 GLU A O 1
ATOM 603 N N . ARG A 1 79 ? -14.303 -8.088 23.600 1.00 89.19 79 ARG A N 1
ATOM 604 C CA . ARG A 1 79 ? -14.558 -6.877 22.840 1.00 89.19 79 ARG A CA 1
ATOM 605 C C . ARG A 1 79 ? -15.193 -7.215 21.494 1.00 89.19 79 ARG A C 1
ATOM 607 O O . ARG A 1 79 ? -14.589 -7.891 20.670 1.00 89.19 79 ARG A O 1
ATOM 614 N N . VAL A 1 80 ? -16.398 -6.702 21.256 1.00 88.19 80 VAL A N 1
ATOM 615 C CA . VAL A 1 80 ? -17.152 -6.919 20.003 1.00 88.19 80 VAL A CA 1
ATOM 616 C C . VAL A 1 80 ? -17.157 -5.702 19.070 1.00 88.19 80 VAL A C 1
ATOM 618 O O . VAL A 1 80 ? -17.529 -5.823 17.906 1.00 88.19 80 VAL A O 1
ATOM 621 N N . GLY A 1 81 ? -16.713 -4.534 19.545 1.00 91.56 81 GLY A N 1
ATOM 622 C CA . GLY A 1 81 ? -16.722 -3.293 18.772 1.00 91.56 81 GLY A CA 1
ATOM 623 C C . GLY A 1 81 ? -16.003 -2.126 19.454 1.00 91.56 81 GLY A C 1
ATOM 624 O O . GLY A 1 81 ? -15.244 -2.308 20.413 1.00 91.56 81 GLY A O 1
ATOM 625 N N . CYS A 1 82 ? -16.238 -0.916 18.938 1.00 92.50 82 CYS A N 1
ATOM 626 C CA . CYS A 1 82 ? -15.880 0.319 19.644 1.00 92.50 82 CYS A CA 1
ATOM 627 C C . CYS A 1 82 ? -16.762 0.443 20.898 1.00 92.50 82 CYS A C 1
ATOM 629 O O . CYS A 1 82 ? -17.947 0.122 20.835 1.00 92.50 82 CYS A O 1
ATOM 631 N N . GLU A 1 83 ? -16.171 0.840 22.022 1.00 91.06 83 GLU A N 1
ATOM 632 C CA . GLU A 1 83 ? -16.864 0.968 23.312 1.00 91.06 83 GLU A CA 1
ATOM 633 C C . GLU A 1 83 ? -17.379 2.407 23.512 1.00 91.06 83 GLU A C 1
ATOM 635 O O . GLU A 1 83 ? -16.990 3.338 22.803 1.00 91.06 83 GLU A O 1
ATOM 640 N N . GLU A 1 84 ? -18.289 2.590 24.467 1.00 85.50 84 GLU A N 1
ATOM 641 C CA . GLU A 1 84 ? -18.895 3.888 24.763 1.00 85.50 84 GLU A CA 1
ATOM 642 C C . GLU A 1 84 ? -17.838 4.893 25.258 1.00 85.50 84 GLU A C 1
ATOM 644 O O . GLU A 1 84 ? -17.014 4.582 26.119 1.00 85.50 84 GLU A O 1
ATOM 649 N N . GLY A 1 85 ? -17.838 6.102 24.689 1.00 84.44 85 GLY A N 1
ATOM 650 C CA . GLY A 1 85 ? 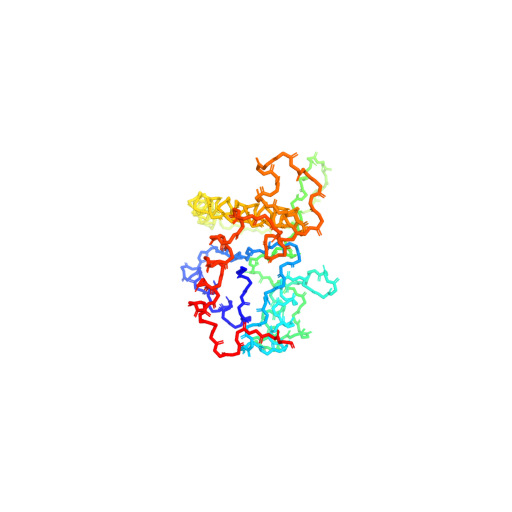-16.823 7.129 24.961 1.00 84.44 85 GLY A CA 1
ATOM 651 C C . GLY A 1 85 ? -15.593 7.087 24.045 1.00 84.44 85 GLY A C 1
ATOM 652 O O . GLY A 1 85 ? -14.713 7.939 24.175 1.00 84.44 85 GLY A O 1
ATOM 653 N N . GLU A 1 86 ? -15.525 6.152 23.094 1.00 88.12 86 GLU A N 1
ATOM 654 C CA . GLU A 1 86 ? -14.467 6.104 22.085 1.00 88.12 86 GLU A CA 1
ATOM 655 C C . GLU A 1 86 ? -14.909 6.636 20.714 1.00 88.12 86 GLU A C 1
ATOM 657 O O . GLU A 1 86 ? -16.030 6.429 20.261 1.00 88.12 86 GLU A O 1
ATOM 662 N N . GLU A 1 87 ? -13.973 7.243 19.984 1.00 87.06 87 GLU A N 1
ATOM 663 C CA . GLU A 1 87 ? -14.190 7.694 18.602 1.00 87.06 87 GLU A CA 1
ATOM 664 C C . GLU A 1 87 ? -14.386 6.516 17.637 1.00 87.06 87 GLU A C 1
ATOM 666 O O . GLU A 1 87 ? -13.460 5.720 17.522 1.00 87.06 87 GLU A O 1
ATOM 671 N N . PRO A 1 88 ? -15.489 6.370 16.889 1.00 90.06 88 PRO A N 1
ATOM 672 C CA . PRO A 1 88 ? -15.736 5.182 16.065 1.00 90.06 88 PRO A CA 1
ATOM 673 C C . PRO A 1 88 ? -14.670 4.974 14.971 1.00 90.06 88 PRO A C 1
ATOM 675 O O . PRO A 1 88 ? -14.177 5.926 14.369 1.00 90.06 88 PRO A O 1
ATOM 678 N N . CYS A 1 89 ? -14.305 3.712 14.704 1.00 90.44 89 CYS A N 1
ATOM 679 C CA . CYS A 1 89 ? -13.446 3.364 13.561 1.00 90.44 89 CYS A CA 1
ATOM 680 C C . CYS A 1 89 ? -14.225 3.384 12.234 1.00 90.44 89 CYS A C 1
ATOM 682 O O . CYS A 1 89 ? -15.452 3.420 12.242 1.00 90.44 89 CYS A O 1
ATOM 684 N N . ASP A 1 90 ? -13.523 3.285 11.104 1.00 89.25 90 ASP A N 1
ATOM 685 C CA . ASP A 1 90 ? -14.097 3.261 9.748 1.00 89.25 90 ASP A CA 1
ATOM 686 C C . ASP A 1 90 ? -15.193 2.199 9.546 1.00 89.25 90 ASP A C 1
ATOM 688 O O . ASP A 1 90 ? -16.121 2.427 8.781 1.00 89.25 90 ASP A O 1
ATOM 692 N N . VAL A 1 91 ? -15.104 1.065 10.247 1.00 89.31 91 VAL A N 1
ATOM 693 C CA . VAL A 1 91 ? -16.073 -0.046 10.158 1.00 89.31 91 VAL A CA 1
ATOM 694 C C . VAL A 1 91 ? -17.289 0.147 11.069 1.00 89.31 91 VAL A C 1
ATOM 696 O O . VAL A 1 91 ? -18.386 -0.285 10.736 1.00 89.31 91 VAL A O 1
ATOM 699 N N . CYS A 1 92 ? -17.093 0.748 12.246 1.00 86.75 92 CYS A N 1
ATOM 700 C CA . CYS A 1 92 ? -18.163 0.933 13.235 1.00 86.75 92 CYS A CA 1
ATOM 701 C C . CYS A 1 92 ? -18.87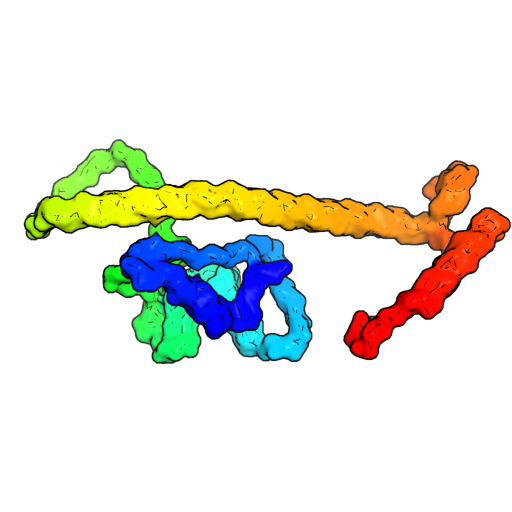6 2.274 13.098 1.00 86.75 92 CYS A C 1
ATOM 703 O O . CYS A 1 92 ? -19.908 2.473 13.732 1.00 86.75 92 CYS A O 1
ATOM 705 N N . ARG A 1 93 ? -18.309 3.206 12.332 1.00 84.31 93 ARG A N 1
ATOM 706 C CA . ARG A 1 93 ? -18.994 4.437 11.979 1.00 84.31 93 ARG A CA 1
ATOM 707 C C . ARG A 1 93 ? -20.174 4.051 11.096 1.00 84.31 93 ARG A C 1
ATOM 709 O O . ARG A 1 93 ? -19.990 3.385 10.079 1.00 84.31 93 ARG A O 1
ATOM 716 N N . GLU A 1 94 ? -21.377 4.428 11.510 1.00 58.31 94 GLU A N 1
ATOM 717 C CA . GLU A 1 94 ? -22.547 4.276 10.653 1.00 58.31 94 GLU A CA 1
ATOM 718 C C . GLU A 1 94 ? -22.258 4.994 9.327 1.00 58.31 94 GLU A C 1
ATOM 720 O O . GLU A 1 94 ? -21.638 6.066 9.347 1.00 58.31 94 GLU A O 1
ATOM 725 N N . PRO A 1 95 ? -22.619 4.415 8.166 1.00 50.88 95 PRO A N 1
ATOM 726 C CA . PRO A 1 95 ? -22.580 5.184 6.934 1.00 50.88 95 PRO A CA 1
ATOM 727 C C . PRO A 1 95 ? -23.401 6.440 7.199 1.00 50.88 95 PRO A C 1
ATOM 729 O O . PRO A 1 95 ? -24.508 6.316 7.718 1.00 50.88 95 PRO A O 1
ATOM 732 N N . ASP A 1 96 ? -22.842 7.617 6.910 1.00 41.34 96 ASP A N 1
ATOM 733 C CA . ASP A 1 96 ? -23.562 8.884 7.000 1.00 41.34 96 ASP A CA 1
ATOM 734 C C . ASP A 1 96 ? -24.773 8.763 6.053 1.00 41.34 96 ASP A C 1
ATOM 736 O O . ASP A 1 96 ? -24.686 9.038 4.856 1.00 41.34 96 ASP A O 1
ATOM 740 N N . VAL A 1 97 ? -25.889 8.229 6.555 1.00 36.44 97 VAL A N 1
ATOM 741 C CA . VAL A 1 97 ? -27.165 8.269 5.867 1.00 36.44 97 VAL A CA 1
ATOM 742 C C . VAL A 1 97 ? -27.513 9.738 5.944 1.00 36.44 97 VAL A C 1
ATOM 744 O O . VAL A 1 97 ? -27.790 10.257 7.023 1.00 36.44 97 VAL A O 1
ATOM 747 N N . GLU A 1 98 ? -27.401 10.437 4.820 1.00 34.41 98 GLU A N 1
ATOM 748 C CA . GLU A 1 98 ? -28.046 11.729 4.651 1.00 34.41 98 GLU A CA 1
ATOM 749 C C . GLU A 1 98 ? -29.535 11.477 4.909 1.00 34.41 98 GLU A C 1
ATOM 751 O O . GLU A 1 98 ? -30.260 10.989 4.042 1.00 34.41 98 GLU A O 1
ATOM 756 N N . ILE A 1 99 ? -29.967 11.680 6.155 1.00 34.97 99 ILE A N 1
ATOM 757 C CA . ILE A 1 99 ? -31.371 11.660 6.531 1.00 34.97 99 ILE A CA 1
ATOM 758 C C . ILE A 1 99 ? -31.968 12.853 5.788 1.00 34.97 99 ILE A C 1
ATOM 760 O O . ILE A 1 99 ? -31.871 13.992 6.243 1.00 34.97 99 ILE A O 1
ATOM 764 N N . GLU A 1 100 ? -32.525 12.599 4.601 1.00 32.41 100 GLU A N 1
ATOM 765 C CA . GLU A 1 100 ? -33.524 13.487 4.025 1.00 32.41 100 GLU A CA 1
ATOM 766 C C . GLU A 1 100 ? -34.577 13.699 5.111 1.00 32.41 100 GLU A C 1
ATOM 768 O O . GLU A 1 100 ? -35.136 12.734 5.634 1.00 32.41 100 GLU A O 1
ATOM 773 N N . GLU A 1 101 ? -34.757 14.963 5.492 1.00 34.62 101 GLU A N 1
ATOM 774 C CA . GLU A 1 101 ? -35.679 15.433 6.519 1.00 34.62 101 GLU A CA 1
ATOM 775 C C . GLU A 1 101 ? -37.065 14.793 6.329 1.00 34.62 101 GLU A C 1
ATOM 777 O O . GLU A 1 101 ? -37.890 15.237 5.531 1.00 34.62 101 GLU A O 1
ATOM 782 N N . GLY A 1 102 ? -37.299 13.705 7.058 1.00 28.31 102 GLY A N 1
ATOM 783 C CA . GLY A 1 102 ? -38.552 12.972 7.113 1.00 28.31 102 GLY A CA 1
ATOM 784 C C . GLY A 1 102 ? -39.067 13.016 8.539 1.00 28.31 102 GLY A C 1
ATOM 785 O O . GLY A 1 102 ? -38.492 12.408 9.434 1.00 28.31 102 GLY A O 1
ATOM 786 N N . GLU A 1 103 ? -40.125 13.792 8.739 1.00 32.31 103 GLU A N 1
ATOM 787 C CA . GLU A 1 103 ? -40.750 14.090 10.023 1.00 32.31 103 GLU A CA 1
ATOM 788 C C . GLU A 1 103 ? -41.149 12.859 10.868 1.00 32.31 103 GLU A C 1
ATOM 790 O O . GLU A 1 103 ? -41.610 11.833 10.362 1.00 32.31 103 GLU A O 1
ATOM 795 N N . SER A 1 104 ? -41.155 13.110 12.185 1.00 25.95 104 SER A N 1
ATOM 796 C CA . SER A 1 104 ? -41.780 12.375 13.303 1.00 25.95 104 SER A CA 1
ATOM 797 C C . SER A 1 104 ? -40.964 11.215 13.901 1.00 25.95 104 SER A C 1
ATOM 799 O O . SER A 1 104 ? -40.386 10.414 13.185 1.00 25.95 104 SER A O 1
ATOM 801 N N . SER A 1 105 ? -40.866 11.051 15.221 1.00 24.70 105 SER A N 1
ATOM 802 C CA . SER A 1 105 ? -41.724 11.521 16.314 1.00 24.70 105 SER A CA 1
ATOM 803 C C . SER A 1 105 ? -40.939 11.639 17.624 1.00 24.70 105 SER A C 1
ATOM 805 O O . SER A 1 105 ? -40.041 10.846 17.887 1.00 24.70 105 SER A O 1
ATOM 807 N N . GLU A 1 106 ? -41.357 12.604 18.436 1.00 36.31 106 GLU A N 1
ATOM 808 C CA . GLU A 1 106 ? -40.969 12.874 19.821 1.00 36.31 106 GLU A CA 1
ATOM 809 C C . GLU A 1 106 ? -40.854 11.603 20.689 1.00 36.31 106 GLU A C 1
ATOM 811 O O . GLU A 1 106 ? -41.831 10.870 20.844 1.00 36.31 106 GLU A O 1
ATOM 816 N N . ASP A 1 107 ? -39.701 11.401 21.332 1.00 23.38 107 ASP A N 1
ATOM 817 C CA . ASP A 1 107 ? -39.672 10.899 22.707 1.00 23.38 107 ASP A CA 1
ATOM 818 C C . ASP A 1 107 ? -38.601 11.656 23.499 1.00 23.38 107 ASP A C 1
ATOM 820 O O . ASP A 1 107 ? -37.480 11.877 23.042 1.00 23.38 107 ASP A O 1
ATOM 824 N N . ASN A 1 108 ? -39.028 12.140 24.656 1.00 32.44 108 ASN A N 1
ATOM 825 C CA . ASN A 1 108 ? -38.379 13.134 25.489 1.00 32.44 108 ASN A CA 1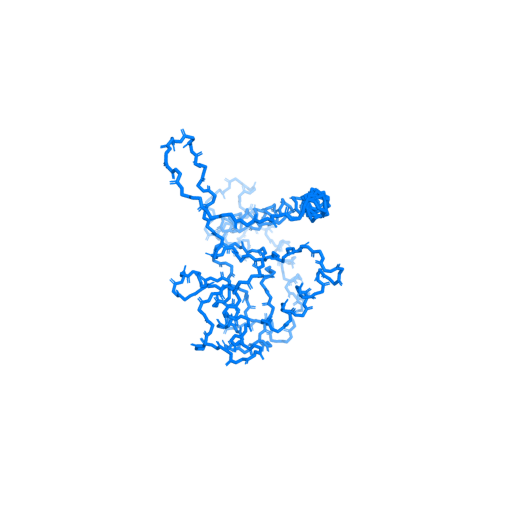
ATOM 826 C C . ASN A 1 108 ? -37.684 12.416 26.650 1.00 32.44 108 ASN A C 1
ATOM 828 O O . ASN A 1 108 ? -38.353 11.949 27.572 1.00 32.44 108 ASN A O 1
ATOM 832 N N . SER A 1 109 ? -36.354 12.368 26.641 1.00 29.47 109 SER A N 1
ATOM 833 C CA . SER A 1 109 ? -35.570 12.116 27.849 1.00 29.47 109 SER A CA 1
ATOM 834 C C . SER A 1 109 ? -34.680 13.321 28.110 1.00 29.47 109 SER A C 1
ATOM 836 O O . SER A 1 109 ? -33.688 13.550 27.424 1.00 29.47 109 SER A O 1
ATOM 838 N N . GLU A 1 110 ? -35.109 14.109 29.091 1.00 38.00 110 GLU A N 1
ATOM 839 C CA . GLU A 1 110 ? -34.419 15.268 29.638 1.00 38.00 110 GLU A CA 1
ATOM 840 C C . GLU A 1 110 ? -33.027 14.863 30.149 1.00 38.00 110 GLU A C 1
ATOM 842 O O . GLU A 1 110 ? -32.900 14.237 31.201 1.00 38.00 110 GLU A O 1
ATOM 847 N N . GLU A 1 111 ? -31.979 15.258 29.429 1.00 32.03 111 GLU A N 1
ATOM 848 C CA . GLU A 1 111 ? -30.636 15.383 29.986 1.00 32.03 111 GLU A CA 1
ATOM 849 C C . GLU A 1 111 ? -30.249 16.863 29.928 1.00 32.03 111 GLU A C 1
ATOM 851 O O . GLU A 1 111 ? -30.129 17.459 28.859 1.00 32.03 111 GLU A O 1
ATOM 856 N N . GLU A 1 112 ? -30.128 17.485 31.105 1.00 34.09 112 GLU A N 1
ATOM 857 C CA . GLU A 1 112 ? -29.578 18.830 31.265 1.00 34.09 112 GLU A CA 1
ATOM 858 C C . GLU A 1 112 ? -28.124 18.847 30.762 1.00 34.09 112 GLU A C 1
ATOM 860 O O . GLU A 1 112 ? -27.175 18.597 31.511 1.00 34.09 112 GLU A O 1
ATOM 865 N N . GLU A 1 113 ? -27.933 19.152 29.478 1.00 36.53 113 GLU A N 1
ATOM 866 C CA . GLU A 1 113 ? -26.617 19.461 28.937 1.00 36.53 113 GLU A CA 1
ATOM 867 C C . GLU A 1 113 ? -26.147 20.812 29.485 1.00 36.53 113 GLU A C 1
ATOM 869 O O . GLU A 1 113 ? -26.724 21.878 29.266 1.00 36.53 113 GLU A O 1
ATOM 874 N N . THR A 1 114 ? -25.052 20.763 30.229 1.00 37.12 114 THR A N 1
ATOM 875 C CA . THR A 1 114 ? -24.341 21.948 30.692 1.00 37.12 114 THR A CA 1
ATOM 87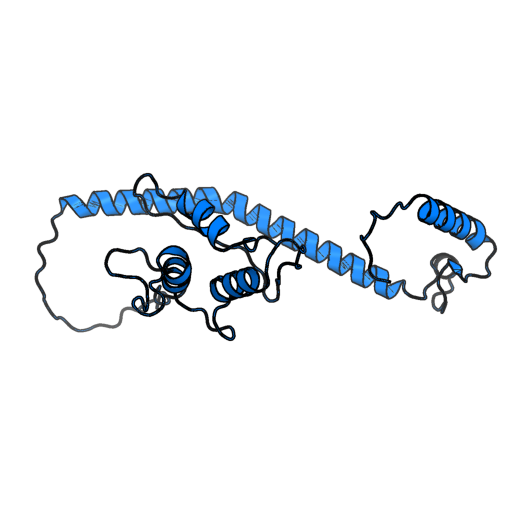6 C C . THR A 1 114 ? -23.784 22.716 29.484 1.00 37.12 114 THR A C 1
ATOM 878 O O . THR A 1 114 ? -22.805 22.298 28.869 1.00 37.12 114 THR A O 1
ATOM 881 N N . GLU A 1 115 ? -24.365 23.883 29.171 1.00 43.62 115 GLU A N 1
ATOM 882 C CA . GLU A 1 115 ? -23.990 24.788 28.055 1.00 43.62 115 GLU A CA 1
ATOM 883 C C . GLU A 1 115 ? -22.493 25.174 27.997 1.00 43.62 115 GLU A C 1
ATOM 885 O O . GLU A 1 115 ? -22.010 25.697 26.992 1.00 43.62 115 GLU A O 1
ATOM 890 N N . VAL A 1 116 ? -21.728 24.920 29.061 1.00 41.66 116 VAL A N 1
ATOM 891 C CA . VAL A 1 116 ? -20.285 25.196 29.122 1.00 41.66 116 VAL A CA 1
ATOM 892 C C . VAL A 1 116 ? -19.473 24.176 28.304 1.00 41.66 116 VAL A C 1
ATOM 894 O O . VAL A 1 116 ? -18.432 24.539 27.764 1.00 41.66 116 VAL A O 1
ATOM 897 N N . GLY A 1 117 ? -19.960 22.940 28.132 1.00 43.31 117 GLY A N 1
ATOM 898 C CA . GLY A 1 117 ? -19.263 21.887 27.376 1.00 43.31 117 GLY A CA 1
ATOM 899 C C . GLY A 1 117 ? -19.453 21.944 25.854 1.00 43.31 117 GLY A C 1
ATOM 900 O O . GLY A 1 117 ? -18.639 21.389 25.115 1.00 43.31 117 GLY A O 1
ATOM 901 N N . GLY A 1 118 ? -20.497 22.629 25.370 1.00 49.62 118 GLY A N 1
ATOM 902 C CA . GLY A 1 118 ? -20.819 22.717 23.939 1.00 49.62 118 GLY A CA 1
ATOM 903 C C . GLY A 1 118 ? -19.785 23.514 23.140 1.00 49.62 118 GLY A C 1
ATOM 904 O O . GLY A 1 118 ? -19.274 23.026 22.136 1.00 49.62 118 GLY A O 1
ATOM 905 N N . ARG A 1 119 ? -19.387 24.694 23.639 1.00 55.19 119 ARG A N 1
ATOM 906 C CA . ARG A 1 119 ? -18.377 25.545 22.977 1.00 55.19 119 ARG A CA 1
ATOM 907 C C . ARG A 1 119 ? -17.002 24.891 22.896 1.00 55.19 119 ARG A C 1
ATOM 909 O O . ARG A 1 119 ? -16.365 24.958 21.856 1.00 55.19 119 ARG A O 1
ATOM 916 N N . GLU A 1 120 ? -16.557 24.223 23.961 1.00 56.91 120 GLU A N 1
ATOM 917 C CA . GLU A 1 120 ? -15.259 23.533 23.961 1.00 56.91 120 GLU A CA 1
ATOM 918 C C . GLU A 1 120 ? -15.245 22.335 22.993 1.00 56.91 120 GLU A C 1
ATOM 920 O O . GLU A 1 120 ? -14.232 22.075 22.339 1.00 56.91 120 GLU A O 1
ATOM 925 N N . ARG A 1 121 ? -16.375 21.621 22.854 1.00 57.88 121 ARG A N 1
ATOM 926 C CA . ARG A 1 121 ? -16.538 20.549 21.856 1.00 57.88 121 ARG A CA 1
ATOM 927 C C . ARG A 1 121 ? -16.564 21.087 20.425 1.00 57.88 121 ARG A C 1
ATOM 929 O O . ARG A 1 121 ? -15.940 20.479 19.555 1.00 57.88 121 ARG A O 1
ATOM 936 N N . GLU A 1 122 ? -17.252 22.199 20.181 1.00 62.81 122 GLU A N 1
ATOM 937 C CA . GLU A 1 122 ? -17.286 22.871 18.874 1.00 62.81 122 GLU A CA 1
ATOM 938 C C . GLU A 1 122 ? -15.895 23.380 18.469 1.00 62.81 122 GLU A C 1
ATOM 940 O O . GLU A 1 122 ? -15.410 23.041 17.387 1.00 62.81 122 GLU A O 1
ATOM 945 N N . ASP A 1 123 ? -15.193 24.067 19.375 1.00 71.25 123 ASP A N 1
ATOM 946 C CA . ASP A 1 123 ? -13.824 24.547 19.154 1.00 71.25 123 ASP A CA 1
ATOM 947 C C . ASP A 1 123 ? -12.868 23.381 18.828 1.00 71.25 123 ASP A C 1
ATOM 949 O O . ASP A 1 123 ? -12.030 23.468 17.923 1.00 71.25 123 ASP A O 1
ATOM 953 N N . MET A 1 124 ? -13.011 22.244 19.520 1.00 64.75 124 MET A N 1
ATOM 954 C CA . MET A 1 124 ? -12.204 21.047 19.265 1.00 64.75 124 MET A CA 1
ATOM 955 C C . MET A 1 124 ? -12.524 20.396 17.907 1.00 64.75 124 MET A C 1
ATOM 957 O O . MET A 1 124 ? -11.608 19.916 17.226 1.00 64.75 124 MET A O 1
ATOM 961 N N . GLN A 1 125 ? -13.791 20.397 17.476 1.00 72.19 125 GLN A N 1
ATOM 962 C CA . GLN A 1 125 ? -14.176 19.928 16.140 1.00 72.19 125 GLN A CA 1
ATOM 963 C C . GLN A 1 125 ? -13.620 20.822 15.029 1.00 72.19 125 GLN A C 1
ATOM 965 O O . GLN A 1 125 ? -13.181 20.311 13.995 1.00 72.19 125 GLN A O 1
ATOM 970 N N . ASP A 1 126 ? -13.598 22.136 15.230 1.00 77.50 126 ASP A N 1
ATOM 971 C CA . ASP A 1 126 ? -13.086 23.075 14.234 1.00 77.50 126 ASP A CA 1
ATOM 972 C C . ASP A 1 126 ? -11.565 22.983 14.087 1.00 77.50 126 ASP A C 1
ATOM 974 O O . ASP A 1 126 ? -11.054 22.942 12.961 1.00 77.50 126 ASP A O 1
ATOM 978 N N . VAL A 1 127 ? -10.835 22.822 15.196 1.00 80.50 127 VAL A N 1
ATOM 979 C CA . VAL A 1 127 ? -9.388 22.544 15.166 1.00 80.50 127 VAL A CA 1
ATOM 980 C C . VAL A 1 127 ? -9.096 21.245 14.413 1.00 80.50 127 VAL A C 1
ATOM 982 O O . VAL A 1 127 ? -8.148 21.184 13.625 1.00 80.50 127 VAL A O 1
ATOM 985 N N . PHE A 1 128 ? -9.913 20.209 14.610 1.00 75.00 128 PHE A N 1
ATOM 986 C CA . PHE A 1 128 ? -9.777 18.945 13.892 1.00 75.00 128 PHE A CA 1
ATOM 987 C C . PHE A 1 128 ? -9.997 19.111 12.378 1.00 75.00 128 PHE A C 1
ATOM 989 O O . PHE A 1 128 ? -9.115 18.756 11.592 1.00 75.00 128 PHE A O 1
ATOM 996 N N . LYS A 1 129 ? -11.102 19.749 11.965 1.00 78.88 129 LYS A N 1
ATOM 997 C CA . LYS A 1 129 ? -11.397 20.046 10.548 1.00 78.88 129 LYS A CA 1
ATOM 998 C C . LYS A 1 129 ? -10.298 20.891 9.900 1.00 78.88 129 LYS A C 1
ATOM 1000 O O . LYS A 1 129 ? -9.963 20.699 8.729 1.00 78.88 129 LYS A O 1
ATOM 1005 N N . GLN A 1 130 ? -9.719 21.833 10.643 1.00 81.12 130 GLN A N 1
ATOM 1006 C CA . GLN A 1 130 ? -8.613 22.649 10.153 1.00 81.12 130 GLN A CA 1
ATOM 1007 C C . GLN A 1 130 ? -7.338 21.815 9.949 1.00 81.12 130 GLN A C 1
ATOM 1009 O O . GLN A 1 130 ? -6.732 21.891 8.878 1.00 81.12 130 GLN A O 1
ATOM 1014 N N . ARG A 1 131 ? -6.980 20.950 10.912 1.00 76.94 131 ARG A N 1
ATOM 1015 C CA . ARG A 1 131 ? -5.847 20.012 10.788 1.00 76.94 131 ARG A CA 1
ATOM 1016 C C . ARG A 1 131 ? -6.025 19.042 9.615 1.00 76.94 131 ARG A C 1
ATOM 1018 O O . ARG A 1 131 ? -5.054 18.742 8.919 1.00 76.94 131 ARG A O 1
ATOM 1025 N N . GLU A 1 132 ? -7.241 18.563 9.358 1.00 73.31 132 GLU A N 1
ATOM 1026 C CA . GLU A 1 132 ? -7.532 17.733 8.183 1.00 73.31 132 GLU A CA 1
ATOM 1027 C C . GLU A 1 132 ? -7.261 18.479 6.876 1.00 73.31 132 GLU A C 1
ATOM 1029 O O . GLU A 1 132 ? -6.544 17.967 6.012 1.00 73.31 132 GLU A O 1
ATOM 1034 N N . ARG A 1 133 ? -7.781 19.705 6.737 1.00 75.25 133 ARG A N 1
ATOM 1035 C CA . ARG A 1 133 ? -7.588 20.539 5.537 1.00 75.25 133 ARG A CA 1
ATOM 1036 C C . ARG A 1 133 ? -6.113 20.823 5.267 1.00 75.25 133 ARG A C 1
ATOM 1038 O O . ARG A 1 133 ? -5.675 20.742 4.121 1.00 75.25 133 ARG A O 1
ATOM 1045 N N . GLU A 1 134 ? -5.330 21.085 6.311 1.00 78.56 134 GLU A N 1
ATOM 1046 C CA . GLU A 1 134 ? -3.879 21.283 6.197 1.00 78.56 134 GLU A CA 1
ATOM 1047 C C . GLU A 1 134 ? -3.151 20.020 5.702 1.00 78.56 134 GLU A C 1
ATOM 1049 O O . GLU A 1 134 ? -2.190 20.113 4.933 1.00 78.56 134 GLU A O 1
ATOM 1054 N N . ARG A 1 135 ? -3.625 18.825 6.082 1.00 70.00 135 ARG A N 1
ATOM 1055 C CA . ARG A 1 135 ? -3.046 17.538 5.651 1.00 70.00 135 ARG A CA 1
ATOM 1056 C C . ARG A 1 135 ? -3.524 17.086 4.269 1.00 70.00 135 ARG A C 1
ATOM 1058 O O . ARG A 1 135 ? -2.812 16.318 3.618 1.00 70.00 135 ARG A O 1
ATOM 1065 N N . GLN A 1 136 ? -4.685 17.548 3.798 1.00 70.94 136 GLN A N 1
ATOM 1066 C CA . GLN A 1 136 ? -5.259 17.135 2.510 1.00 70.94 136 GLN A CA 1
ATOM 1067 C C . GLN A 1 136 ? -4.351 17.467 1.319 1.00 70.94 136 GLN A C 1
ATOM 1069 O O . GLN A 1 136 ? -4.162 16.613 0.455 1.00 70.94 136 GLN A O 1
ATOM 1074 N N . GLY A 1 137 ? -3.731 18.652 1.290 1.00 77.12 137 GLY A N 1
ATOM 1075 C CA . GLY A 1 137 ? -2.843 19.063 0.192 1.00 77.12 137 GLY A CA 1
ATOM 1076 C C . GLY A 1 137 ? -1.630 18.134 0.010 1.00 77.12 137 GLY A C 1
ATOM 1077 O O . GLY A 1 137 ? -1.503 17.506 -1.044 1.00 77.12 137 GLY A O 1
ATOM 1078 N N . PRO A 1 138 ? -0.765 17.975 1.034 1.00 76.56 138 PRO A N 1
ATOM 1079 C CA . PRO A 1 138 ? 0.365 17.041 0.987 1.00 76.56 138 PRO A CA 1
ATOM 1080 C C . PRO A 1 138 ? -0.045 15.583 0.734 1.00 76.56 138 PRO A C 1
ATOM 1082 O O . PRO A 1 138 ? 0.692 14.820 0.111 1.00 76.56 138 PRO A O 1
ATOM 1085 N N . ARG A 1 139 ? -1.228 15.174 1.206 1.00 72.00 139 ARG A N 1
ATOM 1086 C CA . ARG A 1 139 ? -1.766 13.832 0.954 1.00 72.00 139 ARG A CA 1
ATOM 1087 C C . ARG A 1 139 ? -2.140 13.642 -0.515 1.00 72.00 139 ARG A C 1
ATOM 1089 O O . ARG A 1 139 ? -1.806 12.614 -1.099 1.00 72.00 139 ARG A O 1
ATOM 1096 N N . GLN A 1 140 ? -2.820 14.616 -1.114 1.00 73.38 140 GLN A N 1
ATOM 1097 C CA . GLN A 1 140 ? -3.255 14.537 -2.505 1.00 73.38 140 GLN A CA 1
ATOM 1098 C C . GLN A 1 140 ? -2.059 14.473 -3.460 1.00 73.38 140 GLN A C 1
ATOM 1100 O O . GLN A 1 140 ? -2.077 13.679 -4.400 1.00 73.38 140 GLN A O 1
ATOM 1105 N N . THR A 1 141 ? -0.991 15.227 -3.183 1.00 79.44 141 THR A N 1
ATOM 1106 C CA . THR A 1 141 ? 0.242 15.170 -3.982 1.00 79.44 141 THR A CA 1
ATOM 1107 C C . THR A 1 141 ? 0.946 13.819 -3.862 1.00 79.44 141 THR A C 1
ATOM 1109 O O . THR A 1 141 ? 1.381 13.277 -4.877 1.00 79.44 141 THR A O 1
ATOM 1112 N N . LEU A 1 142 ? 1.006 13.226 -2.663 1.00 77.62 142 LEU A N 1
ATOM 1113 C CA . LEU A 1 142 ? 1.571 11.887 -2.459 1.00 77.62 142 LEU A CA 1
ATOM 1114 C C . LEU A 1 142 ? 0.790 10.810 -3.231 1.00 77.62 142 LEU A C 1
ATOM 1116 O O . LEU A 1 142 ? 1.392 9.952 -3.878 1.00 77.62 142 LEU A O 1
ATOM 1120 N N . ILE A 1 143 ? -0.546 10.863 -3.180 1.00 76.62 143 ILE A N 1
ATOM 1121 C CA . ILE A 1 143 ? -1.419 9.924 -3.900 1.00 76.62 143 ILE A CA 1
ATOM 1122 C C . ILE A 1 143 ? -1.233 10.076 -5.414 1.00 76.62 143 ILE A C 1
ATOM 1124 O O . ILE A 1 143 ? -1.030 9.075 -6.100 1.00 76.62 143 ILE A O 1
ATOM 1128 N N . GLN A 1 144 ? -1.243 11.308 -5.932 1.00 78.75 144 GLN A N 1
ATOM 1129 C CA . GLN A 1 144 ? -1.025 11.580 -7.358 1.00 78.75 144 GLN A CA 1
ATOM 1130 C C . GLN A 1 144 ? 0.344 11.090 -7.833 1.00 78.75 144 GLN A C 1
ATOM 1132 O O . GLN A 1 144 ? 0.431 10.424 -8.862 1.00 78.75 144 GLN A O 1
ATOM 1137 N N . HIS A 1 145 ? 1.406 11.367 -7.068 1.00 79.50 145 HIS A N 1
ATOM 1138 C CA . HIS A 1 145 ? 2.754 10.908 -7.395 1.00 79.50 145 HIS A CA 1
ATOM 1139 C C . HIS A 1 145 ? 2.809 9.382 -7.521 1.00 79.50 145 HIS A C 1
ATOM 1141 O O . HIS A 1 145 ? 3.345 8.861 -8.493 1.00 79.50 145 HIS A O 1
ATOM 1147 N N . ARG A 1 146 ? 2.191 8.655 -6.583 1.00 76.69 146 ARG A N 1
ATOM 1148 C CA . ARG A 1 146 ? 2.138 7.188 -6.633 1.00 76.69 146 ARG A CA 1
ATOM 1149 C C . ARG A 1 146 ? 1.339 6.645 -7.803 1.00 76.69 146 ARG A C 1
ATOM 1151 O O . ARG A 1 146 ? 1.764 5.682 -8.434 1.00 76.69 146 ARG A O 1
ATOM 1158 N N . GLN A 1 147 ? 0.183 7.239 -8.082 1.00 75.38 147 GLN A N 1
ATOM 1159 C CA . GLN A 1 147 ? -0.624 6.849 -9.235 1.00 75.38 147 GLN A CA 1
ATOM 1160 C C . GLN A 1 147 ? 0.167 7.030 -10.535 1.00 75.38 147 GLN A C 1
ATOM 1162 O O . GLN A 1 147 ? 0.119 6.155 -11.398 1.00 75.38 147 GLN A O 1
ATOM 1167 N N . GLN A 1 148 ? 0.946 8.112 -10.641 1.00 80.38 148 GLN A N 1
ATOM 1168 C CA . GLN A 1 148 ? 1.830 8.341 -11.779 1.00 80.38 148 GLN A CA 1
ATOM 1169 C C . GLN A 1 148 ? 2.945 7.290 -11.861 1.00 80.38 148 GLN A C 1
ATOM 1171 O O . GLN A 1 148 ? 3.113 6.687 -12.915 1.00 80.38 148 GLN A O 1
ATOM 1176 N N . GLU A 1 149 ? 3.656 7.007 -10.763 1.00 82.50 149 GLU A N 1
ATOM 1177 C CA . GLU A 1 149 ? 4.701 5.969 -10.737 1.00 82.50 149 GLU A CA 1
ATOM 1178 C C . GLU A 1 149 ? 4.163 4.607 -11.192 1.00 82.50 149 GLU A C 1
ATOM 1180 O O . GLU A 1 149 ? 4.812 3.886 -11.952 1.00 82.50 149 GLU A O 1
ATOM 1185 N N . PHE A 1 150 ? 2.958 4.252 -10.748 1.00 76.81 150 PHE A N 1
ATOM 1186 C CA . PHE A 1 150 ? 2.314 3.010 -11.149 1.00 76.81 150 PHE A CA 1
ATOM 1187 C C . PHE A 1 150 ? 1.956 3.006 -12.638 1.00 76.81 150 PHE A C 1
ATOM 1189 O O . PHE A 1 150 ? 2.273 2.044 -13.343 1.00 76.81 150 PHE A O 1
ATOM 1196 N N . ALA A 1 151 ? 1.347 4.088 -13.133 1.00 79.62 151 ALA A N 1
ATOM 1197 C CA . ALA A 1 151 ? 1.032 4.247 -14.549 1.00 79.62 151 ALA A CA 1
ATOM 1198 C C . ALA A 1 151 ? 2.295 4.154 -15.420 1.00 79.62 151 ALA A C 1
ATOM 1200 O O . ALA A 1 151 ? 2.277 3.487 -16.456 1.00 79.62 151 ALA A O 1
ATOM 1201 N N . ASP A 1 152 ? 3.405 4.741 -14.970 1.00 85.19 152 ASP A N 1
ATOM 1202 C CA . ASP A 1 152 ? 4.699 4.681 -15.647 1.00 85.19 152 ASP A CA 1
ATOM 1203 C C . ASP A 1 152 ? 5.251 3.247 -15.674 1.00 85.19 152 ASP A C 1
ATOM 1205 O O . ASP A 1 152 ? 5.707 2.771 -16.718 1.00 85.19 152 ASP A O 1
ATOM 1209 N N . VAL A 1 153 ? 5.174 2.513 -14.557 1.00 85.38 153 VAL A N 1
ATOM 1210 C CA . VAL A 1 153 ? 5.602 1.105 -14.482 1.00 85.38 153 VAL A CA 1
ATOM 1211 C C . VAL A 1 153 ? 4.742 0.211 -15.373 1.00 85.38 153 VAL A C 1
ATOM 1213 O O . VAL A 1 153 ? 5.280 -0.635 -16.093 1.00 85.38 153 VAL A O 1
ATOM 1216 N N . GLU A 1 154 ? 3.420 0.369 -15.356 1.00 83.19 154 GLU A N 1
ATOM 1217 C CA . GLU A 1 154 ? 2.532 -0.381 -16.245 1.00 83.19 154 GLU A CA 1
ATOM 1218 C C . GLU A 1 154 ? 2.782 -0.056 -17.713 1.00 83.19 154 GLU A C 1
ATOM 1220 O O . GLU A 1 154 ? 2.835 -0.964 -18.549 1.00 83.19 154 GLU A O 1
ATOM 1225 N N . TRP A 1 155 ? 2.964 1.224 -18.032 1.00 89.06 155 TRP A N 1
ATOM 1226 C CA . TRP A 1 155 ? 3.308 1.663 -19.374 1.00 89.06 155 TRP A CA 1
ATOM 1227 C C . TRP A 1 155 ? 4.617 1.011 -19.832 1.00 89.06 155 TRP A C 1
ATOM 1229 O O . TRP A 1 155 ? 4.643 0.384 -20.893 1.00 89.06 155 TRP A O 1
ATOM 1239 N N . LEU A 1 156 ? 5.665 1.040 -19.000 1.00 87.62 156 LEU A N 1
ATOM 1240 C CA . LEU A 1 156 ? 6.939 0.367 -19.272 1.00 87.62 156 LEU A CA 1
ATOM 1241 C C . LEU A 1 156 ? 6.766 -1.143 -19.459 1.00 87.62 156 LEU A C 1
ATOM 1243 O O . LEU A 1 156 ? 7.351 -1.711 -20.379 1.00 87.62 156 LEU A O 1
ATOM 1247 N N . ARG A 1 157 ? 5.951 -1.812 -18.633 1.00 83.75 157 ARG A N 1
ATOM 1248 C CA . ARG A 1 157 ? 5.664 -3.250 -18.778 1.00 83.75 157 ARG A CA 1
ATOM 1249 C C . ARG A 1 157 ? 5.000 -3.565 -20.113 1.00 83.75 157 ARG A C 1
ATOM 1251 O O . ARG A 1 157 ? 5.413 -4.516 -20.771 1.00 83.75 157 ARG A O 1
ATOM 1258 N N . ARG A 1 158 ? 4.010 -2.772 -20.534 1.00 85.75 158 ARG A N 1
ATOM 1259 C CA . ARG A 1 158 ? 3.333 -2.943 -21.832 1.00 85.75 158 ARG A CA 1
ATOM 1260 C C . ARG A 1 158 ? 4.291 -2.707 -22.997 1.00 85.75 158 ARG A C 1
ATOM 1262 O O . ARG A 1 158 ? 4.297 -3.498 -23.935 1.00 85.75 158 ARG A O 1
ATOM 1269 N N . GLN A 1 159 ? 5.131 -1.674 -22.909 1.00 84.94 159 GLN A N 1
ATOM 1270 C CA . GLN A 1 159 ? 6.181 -1.423 -23.899 1.00 84.94 159 GLN A CA 1
ATOM 1271 C C . GLN A 1 159 ? 7.142 -2.610 -23.980 1.00 84.94 159 GLN A C 1
ATOM 1273 O O . GLN A 1 159 ? 7.337 -3.171 -25.052 1.00 84.94 159 GLN A O 1
ATOM 1278 N N . LEU A 1 160 ? 7.695 -3.055 -22.849 1.00 85.94 160 LEU A N 1
ATOM 1279 C CA . LEU A 1 160 ? 8.602 -4.201 -22.808 1.00 85.94 160 LEU A CA 1
ATOM 1280 C C . LEU A 1 160 ? 7.953 -5.468 -23.362 1.00 85.94 160 LEU A C 1
ATOM 1282 O O . LEU A 1 160 ? 8.606 -6.167 -24.126 1.00 85.94 160 LEU A O 1
ATOM 1286 N N . ALA A 1 161 ? 6.691 -5.741 -23.019 1.00 83.75 161 ALA A N 1
ATOM 1287 C CA . ALA A 1 161 ? 5.935 -6.882 -23.531 1.00 83.75 161 ALA A CA 1
ATOM 1288 C C . ALA A 1 161 ? 5.787 -6.838 -25.057 1.00 83.75 161 ALA A C 1
ATOM 1290 O O . ALA A 1 161 ? 5.940 -7.864 -25.712 1.00 83.75 161 ALA A O 1
ATOM 1291 N N . TRP A 1 162 ? 5.542 -5.657 -25.627 1.00 79.12 162 TRP A N 1
ATOM 1292 C CA . TRP A 1 162 ? 5.492 -5.472 -27.076 1.00 79.12 162 TRP A CA 1
ATOM 1293 C C . TRP A 1 162 ? 6.855 -5.718 -27.742 1.00 79.12 162 TRP A C 1
ATOM 1295 O O . TRP A 1 162 ? 6.926 -6.370 -28.780 1.00 79.12 162 TRP A O 1
ATOM 1305 N N . TRP A 1 163 ? 7.942 -5.295 -27.092 1.00 80.19 163 TRP A N 1
ATOM 1306 C CA . TRP A 1 163 ? 9.310 -5.565 -27.540 1.00 80.19 163 TRP A CA 1
ATOM 1307 C C . TRP A 1 163 ? 9.758 -7.024 -27.339 1.00 80.19 163 TRP A C 1
ATOM 1309 O O . TRP A 1 163 ? 10.815 -7.418 -27.844 1.00 80.19 163 TRP A O 1
ATOM 1319 N N . VAL A 1 164 ? 8.993 -7.858 -26.619 1.00 80.62 164 VAL A N 1
ATOM 1320 C CA . VAL A 1 164 ? 9.315 -9.285 -26.486 1.00 80.62 164 VAL A CA 1
ATOM 1321 C C . VAL A 1 164 ? 9.222 -9.933 -27.863 1.00 80.62 164 VAL A C 1
ATOM 1323 O O . VAL A 1 164 ? 8.179 -9.939 -28.504 1.00 80.62 164 VAL A O 1
ATOM 1326 N N . ASN A 1 165 ? 10.339 -10.520 -28.297 1.00 77.06 165 ASN A N 1
ATOM 1327 C CA . ASN A 1 165 ? 10.524 -11.096 -29.629 1.00 77.06 165 ASN A CA 1
ATOM 1328 C C . ASN A 1 165 ? 10.476 -10.095 -30.788 1.00 77.06 165 ASN A C 1
ATOM 1330 O O . ASN A 1 165 ? 10.389 -10.554 -31.916 1.00 77.06 165 ASN A O 1
ATOM 1334 N N . GLN A 1 166 ? 10.612 -8.788 -30.549 1.00 83.31 166 GLN A N 1
ATOM 1335 C CA . GLN A 1 166 ? 10.818 -7.803 -31.613 1.00 83.31 166 GLN A CA 1
ATOM 1336 C C . GLN A 1 166 ? 12.244 -7.248 -31.590 1.00 83.31 166 GLN A C 1
ATOM 1338 O O . GLN A 1 166 ? 12.839 -7.002 -30.537 1.00 83.31 166 GLN A O 1
ATOM 1343 N N . CYS A 1 167 ? 12.821 -7.039 -32.772 1.00 86.44 167 CYS A N 1
ATOM 1344 C CA . CYS A 1 167 ? 14.173 -6.519 -32.914 1.00 86.44 167 CYS A CA 1
ATOM 1345 C C . CYS A 1 167 ? 14.122 -5.046 -33.320 1.00 86.44 167 CYS A C 1
ATOM 1347 O O . CYS A 1 167 ? 13.858 -4.742 -34.481 1.00 86.44 167 CYS A O 1
ATOM 1349 N N . GLY A 1 168 ? 14.487 -4.135 -32.412 1.00 83.50 168 GLY A N 1
ATOM 1350 C CA . GLY A 1 168 ? 14.524 -2.692 -32.707 1.00 83.50 168 GLY A CA 1
ATOM 1351 C C . GLY A 1 168 ? 15.430 -2.298 -33.877 1.00 83.50 168 GLY A C 1
ATOM 1352 O O . GLY A 1 168 ? 15.166 -1.313 -34.556 1.00 83.50 168 GLY A O 1
ATOM 1353 N N . ILE A 1 169 ? 16.454 -3.100 -34.187 1.00 86.19 169 ILE A N 1
ATOM 1354 C CA . ILE A 1 169 ? 17.302 -2.889 -35.373 1.00 86.19 169 ILE A CA 1
ATOM 1355 C C . ILE A 1 169 ? 16.566 -3.274 -36.665 1.00 86.19 169 ILE A C 1
ATOM 1357 O O . ILE A 1 169 ? 16.716 -2.605 -37.684 1.00 86.19 169 ILE A O 1
ATOM 1361 N N . CYS A 1 170 ? 15.773 -4.347 -36.641 1.00 86.12 170 CYS A N 1
ATOM 1362 C CA . CYS A 1 170 ? 14.953 -4.754 -37.783 1.00 86.12 170 CYS A CA 1
ATOM 1363 C C . CYS A 1 170 ? 13.779 -3.793 -37.979 1.00 86.12 170 CYS A C 1
ATOM 1365 O O . CYS A 1 170 ? 13.516 -3.389 -39.108 1.00 86.12 170 CYS A O 1
ATOM 1367 N N . GLU A 1 171 ? 13.148 -3.353 -36.892 1.00 85.50 171 GLU A N 1
ATOM 1368 C CA . GLU A 1 171 ? 12.064 -2.379 -36.951 1.00 85.50 171 GLU A CA 1
ATOM 1369 C C . GLU A 1 171 ? 12.531 -1.031 -37.521 1.00 85.50 171 GLU A C 1
ATOM 1371 O O . GLU A 1 171 ? 11.887 -0.491 -38.421 1.00 85.50 171 GLU A O 1
ATOM 1376 N N . ALA A 1 172 ? 13.695 -0.529 -37.089 1.00 84.81 172 ALA A N 1
ATOM 1377 C CA . ALA A 1 172 ? 14.303 0.680 -37.651 1.00 84.81 172 ALA A CA 1
ATOM 1378 C C . ALA A 1 172 ? 14.657 0.533 -39.143 1.00 84.81 172 ALA A C 1
ATOM 1380 O O . ALA A 1 172 ? 14.635 1.510 -39.888 1.00 84.81 172 ALA A O 1
ATOM 1381 N N . ALA A 1 173 ? 14.943 -0.692 -39.595 1.00 84.00 173 ALA A N 1
ATOM 1382 C CA . ALA A 1 173 ? 15.160 -1.019 -41.002 1.00 84.00 173 ALA A CA 1
ATOM 1383 C C . ALA A 1 173 ? 13.850 -1.209 -41.802 1.00 84.00 173 ALA A C 1
ATOM 1385 O O . ALA A 1 173 ? 13.908 -1.559 -42.981 1.00 84.00 173 ALA A O 1
ATOM 1386 N N . GLY A 1 174 ? 12.684 -0.986 -41.182 1.00 82.00 174 GLY A N 1
ATOM 1387 C CA . GLY A 1 174 ? 11.357 -1.111 -41.795 1.00 82.00 174 GLY A CA 1
ATOM 1388 C C . GLY A 1 174 ? 10.737 -2.509 -41.709 1.00 82.00 174 GLY A C 1
ATOM 1389 O O . GLY A 1 174 ? 9.648 -2.726 -42.238 1.00 82.00 174 GLY A O 1
ATOM 1390 N N . ASP A 1 175 ? 11.394 -3.450 -41.033 1.00 80.69 175 ASP A N 1
ATOM 1391 C CA . ASP A 1 175 ? 10.976 -4.846 -40.920 1.00 80.69 175 ASP A CA 1
ATOM 1392 C C . ASP A 1 175 ? 10.220 -5.075 -39.598 1.00 80.69 175 ASP A C 1
ATOM 1394 O O . ASP A 1 175 ? 10.783 -5.448 -38.562 1.00 80.69 175 ASP A O 1
ATOM 1398 N N . ARG A 1 176 ? 8.920 -4.758 -39.630 1.00 66.00 176 ARG A N 1
ATOM 1399 C CA . ARG A 1 176 ? 8.028 -4.662 -38.455 1.00 66.00 176 ARG A CA 1
ATOM 1400 C C . ARG A 1 176 ? 7.576 -6.006 -37.867 1.00 66.00 176 ARG A C 1
ATOM 1402 O O . ARG A 1 176 ? 6.872 -6.012 -36.866 1.00 66.00 176 ARG A O 1
ATOM 1409 N N . GLN A 1 177 ? 7.944 -7.131 -38.479 1.00 67.44 177 GLN A N 1
ATOM 1410 C CA . GLN A 1 177 ? 7.551 -8.483 -38.047 1.00 67.44 177 GLN A CA 1
ATOM 1411 C C . GLN A 1 177 ? 8.776 -9.364 -37.788 1.00 67.44 177 GLN A C 1
ATOM 1413 O O . GLN A 1 177 ? 8.822 -10.538 -38.146 1.00 67.44 177 GLN A O 1
ATOM 1418 N N . SER A 1 178 ? 9.810 -8.795 -37.174 1.00 71.12 178 SER A N 1
ATOM 1419 C CA . SER A 1 178 ? 10.912 -9.617 -36.684 1.00 71.12 178 SER A CA 1
ATOM 1420 C C . SER A 1 178 ? 10.405 -10.490 -35.532 1.00 71.12 178 SER A C 1
ATOM 1422 O O . SER A 1 178 ? 9.978 -9.952 -34.526 1.00 71.12 178 SER A O 1
ATOM 1424 N N . GLU A 1 179 ? 10.456 -11.820 -35.670 1.00 81.19 179 GLU A N 1
ATOM 1425 C CA . GLU A 1 179 ? 10.118 -12.794 -34.606 1.00 81.19 179 GLU A CA 1
ATOM 1426 C C . GLU A 1 179 ? 11.335 -13.124 -33.715 1.00 81.19 179 GLU A C 1
ATOM 1428 O O . GLU A 1 179 ? 11.557 -14.261 -33.287 1.00 81.19 179 GLU A O 1
ATOM 1433 N N . HIS A 1 180 ? 12.213 -12.145 -33.492 1.00 84.00 180 HIS A N 1
ATOM 1434 C CA . HIS A 1 180 ? 13.427 -12.334 -32.707 1.00 84.00 180 HIS A CA 1
ATOM 1435 C C . HIS A 1 180 ? 13.834 -11.078 -31.934 1.00 84.00 180 HIS A C 1
ATOM 1437 O O . HIS A 1 180 ? 13.658 -9.960 -32.393 1.00 84.00 180 HIS A O 1
ATOM 1443 N N . ASP A 1 181 ? 14.481 -11.279 -30.786 1.00 83.00 181 ASP A N 1
ATOM 1444 C CA . ASP A 1 181 ? 15.205 -10.241 -30.035 1.00 83.00 181 ASP A CA 1
ATOM 1445 C C . ASP A 1 181 ? 16.506 -9.849 -30.775 1.00 83.00 181 ASP A C 1
ATOM 1447 O O . ASP A 1 181 ? 17.164 -10.700 -31.384 1.00 83.00 181 ASP A O 1
ATOM 1451 N N . VAL A 1 182 ? 16.937 -8.585 -30.659 1.00 85.44 182 VAL A N 1
ATOM 1452 C CA . VAL A 1 182 ? 18.268 -8.059 -31.041 1.00 85.44 182 VAL A CA 1
ATOM 1453 C C . VAL A 1 182 ? 19.426 -9.038 -30.804 1.00 85.44 182 VAL A C 1
ATOM 1455 O O . VAL A 1 182 ? 20.331 -9.141 -31.636 1.00 85.44 182 VAL A O 1
ATOM 1458 N N . ARG A 1 183 ? 19.411 -9.809 -29.713 1.00 83.19 183 ARG A N 1
ATOM 1459 C CA . ARG A 1 183 ? 20.452 -10.811 -29.402 1.00 83.19 183 ARG A CA 1
ATOM 1460 C C . ARG A 1 183 ? 20.588 -11.894 -30.475 1.00 83.19 183 ARG A C 1
ATOM 1462 O O . ARG A 1 183 ? 21.695 -12.361 -30.744 1.00 83.19 183 ARG A O 1
ATOM 1469 N N . ARG A 1 18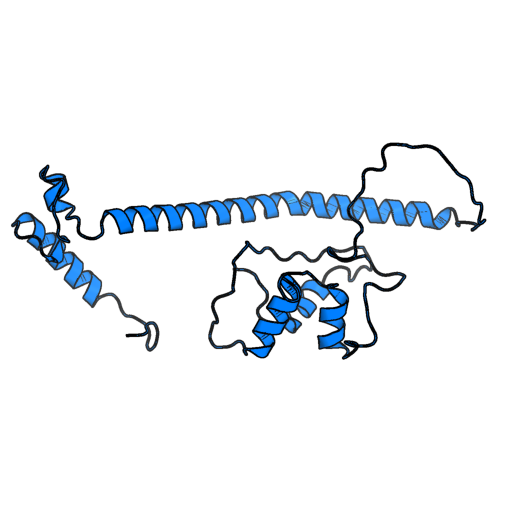4 ? 19.473 -12.273 -31.097 1.00 84.50 184 ARG A N 1
ATOM 1470 C CA . ARG A 1 184 ? 19.378 -13.280 -32.164 1.00 84.50 184 ARG A CA 1
ATOM 1471 C C . ARG A 1 184 ? 19.333 -12.657 -33.563 1.00 84.50 184 ARG A C 1
ATOM 1473 O O . ARG A 1 184 ? 19.248 -13.387 -34.541 1.00 84.50 184 ARG A O 1
ATOM 1480 N N . CYS A 1 185 ? 19.440 -11.333 -33.670 1.00 86.12 185 CYS A N 1
ATOM 1481 C CA . CYS A 1 185 ? 19.421 -10.639 -34.951 1.00 86.12 185 CYS A CA 1
ATOM 1482 C C . CYS A 1 185 ? 20.632 -11.005 -35.818 1.00 86.12 185 CYS A C 1
ATOM 1484 O O . CYS A 1 185 ? 21.758 -11.102 -35.333 1.00 86.12 185 CYS A O 1
ATOM 1486 N N . TRP A 1 186 ? 20.407 -11.213 -37.110 1.00 84.06 186 TRP A N 1
ATOM 1487 C CA . TRP A 1 186 ? 21.440 -11.591 -38.079 1.00 84.06 186 TRP A CA 1
ATOM 1488 C C . TRP A 1 186 ? 22.123 -10.383 -38.741 1.00 84.06 186 TRP A C 1
ATOM 1490 O O . TRP A 1 186 ? 23.195 -10.525 -39.325 1.00 84.06 186 TRP A O 1
ATOM 1500 N N . ARG A 1 187 ? 21.529 -9.189 -38.622 1.00 83.75 187 ARG A N 1
ATOM 1501 C CA . ARG A 1 187 ? 22.003 -7.946 -39.245 1.00 83.75 187 ARG A CA 1
ATOM 1502 C C . ARG A 1 187 ? 23.351 -7.485 -38.685 1.00 83.75 187 ARG A C 1
ATOM 1504 O O . ARG A 1 187 ? 23.624 -7.645 -37.493 1.00 83.75 187 ARG A O 1
ATOM 1511 N N . GLN A 1 188 ? 24.178 -6.866 -39.526 1.00 86.38 188 GLN A N 1
ATOM 1512 C CA . GLN A 1 188 ? 25.512 -6.390 -39.143 1.00 86.38 188 GLN A CA 1
ATOM 1513 C C . GLN A 1 188 ? 25.434 -5.262 -38.106 1.00 86.38 188 GLN A C 1
ATOM 1515 O O . GLN A 1 188 ? 26.223 -5.227 -37.161 1.00 86.38 188 GLN A O 1
ATOM 1520 N N . GLU A 1 189 ? 24.427 -4.400 -38.235 1.00 85.50 189 GLU A N 1
ATOM 1521 C CA . GLU A 1 189 ? 24.122 -3.283 -37.341 1.00 85.50 189 GLU A CA 1
ATOM 1522 C C . GLU A 1 189 ? 23.816 -3.761 -35.911 1.00 85.50 189 GLU A C 1
ATOM 1524 O O . GLU A 1 189 ? 24.027 -3.032 -34.944 1.00 85.50 189 GLU A O 1
ATOM 1529 N N . SER A 1 190 ? 23.402 -5.026 -35.744 1.00 86.06 190 SER A N 1
ATOM 1530 C CA . SER A 1 190 ? 23.141 -5.609 -34.424 1.00 86.06 190 SER A CA 1
ATOM 1531 C C . SER A 1 190 ? 24.407 -5.900 -33.611 1.00 86.06 190 SER A C 1
ATOM 1533 O O . SER A 1 190 ? 24.312 -6.061 -32.396 1.00 86.06 190 SER A O 1
ATOM 1535 N N . ARG A 1 191 ? 25.598 -5.967 -34.231 1.00 86.00 191 ARG A N 1
ATOM 1536 C CA . ARG A 1 191 ? 26.842 -6.345 -33.529 1.00 86.00 191 ARG A CA 1
ATOM 1537 C C . ARG A 1 191 ? 27.190 -5.387 -32.393 1.00 86.00 191 ARG A C 1
ATOM 1539 O O . ARG A 1 191 ? 27.442 -5.846 -31.284 1.00 86.00 191 ARG A O 1
ATOM 1546 N N . SER A 1 192 ? 27.114 -4.081 -32.647 1.00 87.06 192 SER A N 1
ATOM 1547 C CA . SER A 1 192 ? 27.385 -3.059 -31.628 1.00 87.06 192 SER A CA 1
ATOM 1548 C C . SER A 1 192 ? 26.391 -3.144 -30.462 1.00 87.06 192 SER A C 1
ATOM 1550 O O . SER A 1 192 ? 26.790 -3.133 -29.299 1.00 87.06 192 SER A O 1
ATOM 1552 N N . ALA A 1 193 ? 25.101 -3.346 -30.756 1.00 85.12 193 ALA A N 1
ATOM 1553 C CA . ALA A 1 193 ? 24.078 -3.527 -29.727 1.00 85.12 193 ALA A CA 1
ATOM 1554 C C . ALA A 1 193 ? 24.308 -4.801 -28.892 1.00 85.12 193 ALA A C 1
ATOM 1556 O O . ALA A 1 193 ? 24.146 -4.787 -27.672 1.00 85.12 193 ALA A O 1
ATOM 1557 N N . LYS A 1 194 ? 24.731 -5.906 -29.520 1.00 87.38 194 LYS A N 1
ATOM 1558 C CA . LYS A 1 194 ? 25.062 -7.159 -28.820 1.00 87.38 194 LYS A CA 1
ATOM 1559 C C . LYS A 1 194 ? 26.260 -7.004 -27.887 1.00 87.38 194 LYS A C 1
ATOM 1561 O O . LYS A 1 194 ? 26.218 -7.526 -26.773 1.00 87.38 194 LYS A O 1
ATOM 1566 N N . GLU A 1 195 ? 27.299 -6.297 -28.324 1.00 88.06 195 GLU A N 1
ATOM 1567 C CA . GLU A 1 195 ? 28.464 -5.985 -27.491 1.00 88.06 195 GLU A CA 1
ATOM 1568 C C . GLU A 1 195 ? 28.065 -5.124 -26.291 1.00 88.06 195 GLU A C 1
ATOM 1570 O O . GLU A 1 195 ? 28.373 -5.493 -25.159 1.00 88.06 195 GLU A O 1
ATOM 1575 N N . ALA A 1 196 ? 27.272 -4.070 -26.505 1.00 86.06 196 ALA A N 1
ATOM 1576 C CA . ALA A 1 196 ? 26.762 -3.227 -25.424 1.00 86.06 196 ALA A CA 1
ATOM 1577 C C . ALA A 1 196 ? 25.931 -4.024 -24.401 1.00 86.06 196 ALA A C 1
ATOM 1579 O O . ALA A 1 196 ? 26.152 -3.910 -23.195 1.00 86.06 196 ALA A O 1
ATOM 1580 N N . ILE A 1 197 ? 25.022 -4.894 -24.861 1.00 86.25 197 ILE A N 1
ATOM 1581 C CA . ILE A 1 197 ? 24.231 -5.773 -23.980 1.00 86.25 197 ILE A CA 1
ATOM 1582 C C . ILE A 1 197 ? 25.141 -6.698 -23.166 1.00 86.25 197 ILE A C 1
ATOM 1584 O O . ILE A 1 197 ? 24.881 -6.929 -21.984 1.00 86.25 197 ILE A O 1
ATOM 1588 N N . LYS A 1 198 ? 26.191 -7.249 -23.786 1.00 86.69 198 LYS A N 1
ATOM 1589 C CA . LYS A 1 198 ? 27.154 -8.119 -23.104 1.00 86.69 198 LYS A CA 1
ATOM 1590 C C . LYS A 1 198 ? 27.895 -7.355 -22.005 1.00 86.69 198 LYS A C 1
ATOM 1592 O O . LYS A 1 198 ? 27.917 -7.824 -20.871 1.00 86.69 198 LYS A O 1
ATOM 1597 N N . THR A 1 199 ? 28.406 -6.163 -22.309 1.00 88.56 199 THR A N 1
ATOM 1598 C CA . THR A 1 199 ? 29.092 -5.305 -21.333 1.00 88.56 199 THR A CA 1
ATOM 1599 C C . THR A 1 199 ? 28.182 -4.931 -20.166 1.00 88.56 199 THR A C 1
ATOM 1601 O O . THR A 1 199 ? 28.586 -5.052 -19.013 1.00 88.56 199 THR A O 1
ATOM 1604 N N . ILE A 1 200 ? 26.933 -4.542 -20.436 1.00 85.94 200 ILE A N 1
ATOM 1605 C CA . ILE A 1 200 ? 25.961 -4.209 -19.385 1.00 85.94 200 ILE A CA 1
ATOM 1606 C C . ILE A 1 200 ? 25.699 -5.429 -18.493 1.00 85.94 200 ILE A C 1
ATOM 1608 O O . ILE A 1 200 ? 25.735 -5.313 -17.272 1.00 85.94 200 ILE A O 1
ATOM 1612 N N . LYS A 1 201 ? 25.499 -6.621 -19.073 1.00 80.88 201 LYS A N 1
ATOM 1613 C CA . LYS A 1 201 ? 25.299 -7.857 -18.296 1.00 80.88 201 LYS A CA 1
ATOM 1614 C C . LYS A 1 201 ? 26.481 -8.192 -17.390 1.00 80.88 201 LYS A C 1
ATOM 1616 O O . LYS A 1 201 ? 26.263 -8.643 -16.273 1.00 80.88 201 LYS A O 1
ATOM 1621 N N . GLU A 1 202 ? 27.705 -7.976 -17.858 1.00 82.88 202 GLU A N 1
ATOM 1622 C CA . GLU A 1 202 ? 28.922 -8.203 -17.069 1.00 82.88 202 GLU A CA 1
ATOM 1623 C C . GLU A 1 202 ? 29.083 -7.175 -15.936 1.00 82.88 202 GLU A C 1
ATOM 1625 O O . GLU A 1 202 ? 29.664 -7.480 -14.894 1.00 82.88 202 GLU A O 1
ATOM 1630 N N . GLN A 1 203 ? 28.542 -5.966 -16.110 1.00 82.44 203 GLN A N 1
ATOM 1631 C CA . GLN A 1 203 ? 28.562 -4.907 -15.098 1.00 82.44 203 GLN A CA 1
ATOM 1632 C C . GLN A 1 203 ? 27.442 -5.033 -14.057 1.00 82.44 203 GLN A C 1
ATOM 1634 O O . GLN A 1 203 ? 27.601 -4.545 -12.934 1.00 82.44 203 GLN A O 1
ATOM 1639 N N . ILE A 1 204 ? 26.329 -5.698 -14.387 1.00 80.19 204 ILE A N 1
ATOM 1640 C CA . ILE A 1 204 ? 25.232 -5.928 -13.443 1.00 80.19 204 ILE A CA 1
ATOM 1641 C C . ILE A 1 204 ? 25.675 -6.957 -12.397 1.00 80.19 204 ILE A C 1
ATOM 1643 O O . ILE A 1 204 ? 25.651 -8.170 -12.606 1.00 80.19 204 ILE A O 1
ATOM 1647 N N . LYS A 1 205 ? 26.059 -6.455 -11.223 1.00 72.31 205 LYS A N 1
ATOM 1648 C CA . LYS A 1 205 ? 26.321 -7.271 -10.037 1.00 72.31 205 LYS A CA 1
ATOM 1649 C C . LYS A 1 205 ? 25.037 -7.419 -9.231 1.00 72.31 205 LYS A C 1
ATOM 1651 O O . LYS A 1 205 ? 24.662 -6.526 -8.474 1.00 72.31 205 LYS A O 1
ATOM 1656 N N . PHE A 1 206 ? 24.381 -8.563 -9.376 1.00 72.19 206 PHE A N 1
ATOM 1657 C CA . PHE A 1 206 ? 23.300 -8.962 -8.481 1.00 72.19 206 PHE A CA 1
ATOM 1658 C C . PHE A 1 206 ? 23.854 -9.217 -7.073 1.00 72.19 206 PHE A C 1
ATOM 1660 O O . PHE A 1 206 ? 24.953 -9.758 -6.910 1.00 72.19 206 PHE A O 1
ATOM 1667 N N . LYS A 1 207 ? 23.112 -8.815 -6.036 1.00 64.75 207 LYS A N 1
ATOM 1668 C CA . LYS A 1 207 ? 23.477 -9.162 -4.657 1.00 64.75 207 LYS A CA 1
ATOM 1669 C C . LYS A 1 207 ? 23.329 -10.679 -4.477 1.00 64.75 207 LYS A C 1
ATOM 1671 O O . LYS A 1 207 ? 22.483 -11.308 -5.110 1.00 64.75 207 LYS A O 1
ATOM 1676 N N . ARG A 1 208 ? 24.140 -11.290 -3.601 1.00 63.38 208 ARG A N 1
ATOM 1677 C CA . ARG A 1 208 ? 23.936 -12.701 -3.216 1.00 63.38 208 ARG A CA 1
ATOM 1678 C C . ARG A 1 208 ? 22.480 -12.879 -2.768 1.00 63.38 208 ARG A C 1
ATOM 1680 O O . ARG A 1 208 ? 22.017 -12.105 -1.937 1.00 63.38 208 ARG A O 1
ATOM 1687 N N . TYR A 1 209 ? 21.804 -13.887 -3.323 1.00 61.69 209 TYR A N 1
ATOM 1688 C CA . TYR A 1 209 ? 20.397 -14.229 -3.063 1.00 61.69 209 TYR A CA 1
ATOM 1689 C C . TYR A 1 209 ? 19.342 -13.236 -3.583 1.00 61.69 209 TYR A C 1
ATOM 1691 O O . TYR A 1 209 ? 18.196 -13.303 -3.159 1.00 61.69 209 TYR A O 1
ATOM 1699 N N . SER A 1 210 ? 19.672 -12.347 -4.527 1.00 64.62 210 SER A N 1
ATOM 1700 C CA . SER A 1 210 ? 18.681 -11.429 -5.118 1.00 64.62 210 SER A CA 1
ATOM 1701 C C . SER A 1 210 ? 17.894 -12.010 -6.302 1.00 64.62 210 SER A C 1
ATOM 1703 O O . SER A 1 210 ? 17.300 -11.250 -7.061 1.00 64.62 210 SER A O 1
ATOM 1705 N N . GLY A 1 211 ? 17.925 -13.326 -6.512 1.00 54.19 211 GLY A N 1
ATOM 1706 C CA . GLY A 1 211 ? 17.175 -13.987 -7.578 1.00 54.19 211 GLY A CA 1
ATOM 1707 C C . GLY A 1 211 ? 16.949 -15.463 -7.270 1.00 54.19 211 GLY A C 1
ATOM 1708 O O . GLY A 1 211 ? 17.860 -16.137 -6.785 1.00 54.19 211 GLY A O 1
ATOM 1709 N N . CYS A 1 212 ? 15.741 -15.949 -7.546 1.00 50.97 212 CYS A N 1
ATOM 1710 C CA . CYS A 1 212 ? 15.455 -17.376 -7.670 1.00 50.97 212 CYS A CA 1
ATOM 1711 C C . CYS A 1 212 ? 15.772 -17.798 -9.110 1.00 50.97 212 CYS A C 1
ATOM 1713 O O . CYS A 1 212 ? 15.369 -17.107 -10.048 1.00 50.97 212 CYS A O 1
ATOM 1715 N N . PHE A 1 213 ? 16.526 -18.888 -9.262 1.00 45.28 213 PHE A N 1
ATOM 1716 C CA . PHE A 1 213 ? 16.784 -19.543 -10.546 1.00 45.28 213 PHE A CA 1
ATOM 1717 C C . PHE A 1 213 ? 15.802 -20.689 -10.753 1.00 45.28 213 PHE A C 1
ATOM 1719 O O . PHE A 1 213 ? 15.499 -21.366 -9.743 1.00 45.28 213 PHE A O 1
#